Protein AF-0000000080792642 (afdb_homodimer)

Radius of gyration: 22.66 Å; Cα contacts (8 Å, |Δi|>4): 309; chains: 2; bounding box: 34×72×47 Å

Sequence (204 aa):
MFPEGMDMNALLEQAQQMQVQLQQARDDLQDASFSGTSGGGLVEATVTGGGVLTGLVIKPEAIDPDDAEGLADLVVAAVRDATSKAAQEAEKVMPDLGSLGLMFPEGMDMNALLEQAQQMQVQLQQARDDLQDASFSGTSGGGLVEATVTGGGVLTGLVIKPEAIDPDDAEGLADLVVAAVRDATSKAAQEAEKVMPDLGSLGL

pLDDT: mean 89.46, std 13.75, range [43.66, 98.94]

Organism: Propionibacterium freudenreichii subsp. shermanii (strain ATCC 9614 / DSM 4902 / CIP 103027 / NCIMB 8099 / CIRM-BIA1) (NCBI:txid754252)

Structure (mmCIF, N/CA/C/O backbone):
data_AF-0000000080792642-model_v1
#
loop_
_entity.id
_entity.type
_entity.pdbx_description
1 polymer 'Nucleoid-associated protein PFREUD_03830'
#
loop_
_atom_site.group_PDB
_atom_site.id
_atom_site.type_symbol
_atom_site.label_atom_id
_atom_site.label_alt_id
_atom_site.label_comp_id
_atom_site.label_asym_id
_atom_site.label_entity_id
_atom_site.label_seq_id
_atom_site.pdbx_PDB_ins_code
_atom_site.Cartn_x
_atom_site.Cartn_y
_atom_site.Cartn_z
_atom_site.occupancy
_atom_site.B_iso_or_equiv
_atom_site.auth_seq_id
_atom_site.auth_comp_id
_atom_site.auth_asym_id
_atom_site.auth_atom_id
_atom_site.pdbx_PDB_model_num
ATOM 1 N N . MET A 1 1 ? -12.414 36.281 15.828 1 52.59 1 MET A N 1
ATOM 2 C CA . MET A 1 1 ? -12.016 36.5 17.219 1 52.59 1 MET A CA 1
ATOM 3 C C . MET A 1 1 ? -12.953 35.75 18.172 1 52.59 1 MET A C 1
ATOM 5 O O . MET A 1 1 ? -14.125 35.531 17.859 1 52.59 1 MET A O 1
ATOM 9 N N . PHE A 1 2 ? -12.352 34.719 19.047 1 62.16 2 PHE A N 1
ATOM 10 C CA . PHE A 1 2 ? -13.234 33.844 19.797 1 62.16 2 PHE A CA 1
ATOM 11 C C . PHE A 1 2 ? -14.281 34.625 20.562 1 62.16 2 PHE A C 1
ATOM 13 O O . PHE A 1 2 ? -14.008 35.719 21.062 1 62.16 2 PHE A O 1
ATOM 20 N N . PRO A 1 3 ? -15.383 34.438 20.516 1 61.22 3 PRO A N 1
ATOM 21 C CA . PRO A 1 3 ? -16.344 35.25 21.266 1 61.22 3 PRO A CA 1
ATOM 22 C C . PRO A 1 3 ? -15.914 35.5 22.703 1 61.22 3 PRO A C 1
ATOM 24 O O . PRO A 1 3 ? -15.227 34.656 23.297 1 61.22 3 PRO A O 1
ATOM 27 N N . GLU A 1 4 ? -16.141 36.531 23.031 1 65.38 4 GLU A N 1
ATOM 28 C CA . GLU A 1 4 ? -15.875 37.125 24.344 1 65.38 4 GLU A CA 1
ATOM 29 C C . GLU A 1 4 ? -16.219 36.156 25.469 1 65.38 4 GLU A C 1
ATOM 31 O O . GLU A 1 4 ? -15.562 36.125 26.516 1 65.38 4 GLU A O 1
ATOM 36 N N . GLY A 1 5 ? -17.25 35.219 25.344 1 69.75 5 GLY A N 1
ATOM 37 C CA . GLY A 1 5 ? -17.75 34.344 26.391 1 69.75 5 GLY A CA 1
ATOM 38 C C . GLY A 1 5 ? -17.219 32.906 26.297 1 69.75 5 GLY A C 1
ATOM 39 O O . GLY A 1 5 ? -17.531 32.062 27.141 1 69.75 5 GLY A O 1
ATOM 40 N N . MET A 1 6 ? -16.5 32.625 25.281 1 68.62 6 MET A N 1
ATOM 41 C CA . MET A 1 6 ? -16.031 31.25 25.188 1 68.62 6 MET A CA 1
ATOM 42 C C . MET A 1 6 ? -14.789 31.047 26.062 1 68.62 6 MET A C 1
ATOM 44 O O . MET A 1 6 ? -13.859 31.859 26.016 1 68.62 6 MET A O 1
ATOM 48 N N . ASP A 1 7 ? -14.977 30.391 27.25 1 80.88 7 ASP A N 1
ATOM 49 C CA . ASP A 1 7 ? -13.914 29.906 28.125 1 80.88 7 ASP A CA 1
ATOM 50 C C . ASP A 1 7 ? -12.781 29.266 27.312 1 80.88 7 ASP A C 1
ATOM 52 O O . ASP A 1 7 ? -12.969 28.219 26.688 1 80.88 7 ASP A O 1
ATOM 56 N N . MET A 1 8 ? -11.812 30.016 27.109 1 86.19 8 MET A N 1
ATOM 57 C CA . MET A 1 8 ? -10.617 29.578 26.406 1 86.19 8 MET A CA 1
ATOM 58 C C . MET A 1 8 ? -10.219 28.172 26.797 1 86.19 8 MET A C 1
ATOM 60 O O . MET A 1 8 ? -9.805 27.375 25.969 1 86.19 8 MET A O 1
ATOM 64 N N . ASN A 1 9 ? -10.469 27.844 28.094 1 87.31 9 ASN A N 1
ATOM 65 C CA . ASN A 1 9 ? -10.125 26.531 28.609 1 87.31 9 ASN A CA 1
ATOM 66 C C . ASN A 1 9 ? -11 25.438 28 1 87.31 9 ASN A C 1
ATOM 68 O O . ASN A 1 9 ? -10.516 24.344 27.703 1 87.31 9 ASN A O 1
ATOM 72 N N . ALA A 1 10 ? -12.25 25.719 27.766 1 88.06 10 ALA A N 1
ATOM 73 C CA . ALA A 1 10 ? -13.18 24.75 27.172 1 88.06 10 ALA A CA 1
ATOM 74 C C . ALA A 1 10 ? -12.859 24.516 25.703 1 88.06 10 ALA A C 1
ATOM 76 O O . ALA A 1 10 ? -12.914 23.391 25.219 1 88.06 10 ALA A O 1
ATOM 77 N N . LEU A 1 11 ? -12.453 25.547 25.047 1 88.06 11 LEU A N 1
ATOM 78 C CA . LEU A 1 11 ? -12.102 25.469 23.641 1 88.06 11 LEU A CA 1
ATOM 79 C C . LEU A 1 11 ? -10.836 24.625 23.438 1 88.06 11 LEU A C 1
ATOM 81 O O . LEU A 1 11 ? -10.797 23.75 22.578 1 88.06 11 LEU A O 1
ATOM 85 N N . LEU A 1 12 ? -9.883 24.859 24.281 1 90.56 12 LEU A N 1
ATOM 86 C CA . LEU A 1 12 ? -8.633 24.109 24.219 1 90.56 12 LEU A CA 1
ATOM 87 C C . LEU A 1 12 ? -8.867 22.625 24.484 1 90.56 12 LEU A C 1
ATOM 89 O O . LEU A 1 12 ? -8.305 21.766 23.812 1 90.56 12 LEU A O 1
ATOM 93 N N . GLU A 1 13 ? -9.703 22.312 25.531 1 92.69 13 GLU A N 1
ATOM 94 C CA . GLU A 1 13 ? -10.047 20.938 25.859 1 92.69 13 GLU A CA 1
ATOM 95 C C . GLU A 1 13 ? -10.742 20.234 24.688 1 92.69 13 GLU A C 1
ATOM 97 O O . GLU A 1 13 ? -10.445 19.078 24.391 1 92.69 13 GLU A O 1
ATOM 102 N N . GLN A 1 14 ? -11.633 20.922 24.062 1 92.75 14 GLN A N 1
ATOM 103 C CA . GLN A 1 14 ? -12.344 20.391 22.906 1 92.75 14 GLN A CA 1
ATOM 104 C C . GLN A 1 14 ? -11.391 20.125 21.734 1 92.75 14 GLN A C 1
ATOM 106 O O . GLN A 1 14 ? -11.461 19.078 21.094 1 92.75 14 GLN A O 1
ATOM 111 N N . ALA A 1 15 ? -10.508 21.047 21.578 1 91.88 15 ALA A N 1
ATOM 112 C CA . ALA A 1 15 ? -9.5 20.875 20.531 1 91.88 15 ALA A CA 1
ATOM 113 C C . ALA A 1 15 ? -8.633 19.656 20.781 1 91.88 15 ALA A C 1
ATOM 115 O O . ALA A 1 15 ? -8.375 18.875 19.859 1 91.88 15 ALA A O 1
ATOM 116 N N . GLN A 1 16 ? -8.203 19.484 22.062 1 94 16 GLN A N 1
ATOM 117 C CA . GLN A 1 16 ? -7.406 18.328 22.453 1 94 16 GLN A CA 1
ATOM 118 C C . GLN A 1 16 ? -8.172 17.031 22.219 1 94 16 GLN A C 1
ATOM 120 O O . GLN A 1 16 ? -7.609 16.047 21.719 1 94 16 GLN A O 1
ATOM 125 N N . GLN A 1 17 ? -9.391 17.047 22.578 1 93.62 17 GLN A N 1
ATOM 126 C CA . GLN A 1 17 ? -10.227 15.859 22.406 1 93.62 17 GLN A CA 1
ATOM 127 C C . GLN A 1 17 ? -10.391 15.5 20.938 1 93.62 17 GLN A C 1
ATOM 129 O O . GLN A 1 17 ? -10.352 14.32 20.562 1 93.62 17 GLN A O 1
ATOM 134 N N . MET A 1 18 ? -10.578 16.484 20.156 1 90.31 18 MET A N 1
ATOM 135 C CA . MET A 1 18 ? -10.703 16.281 18.719 1 90.31 18 MET A CA 1
ATOM 136 C C . MET A 1 18 ? -9.43 15.664 18.141 1 90.31 18 MET A C 1
ATOM 138 O O . MET A 1 18 ? -9.484 14.695 17.375 1 90.31 18 MET A O 1
ATOM 142 N N . GLN A 1 19 ? -8.328 16.203 18.516 1 91.69 19 GLN A N 1
ATOM 143 C CA . GLN A 1 19 ? -7.039 15.68 18.078 1 91.69 19 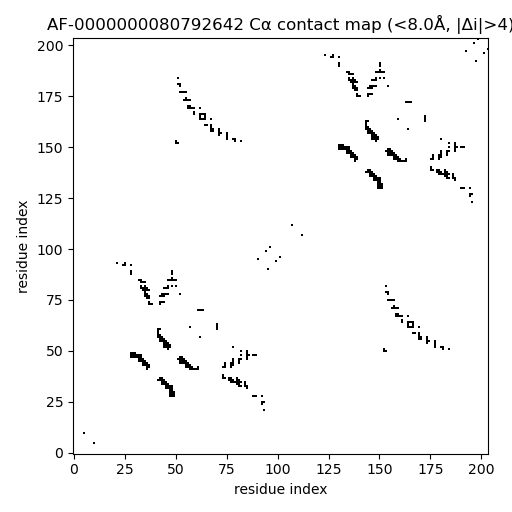GLN A CA 1
ATOM 144 C C . GLN A 1 19 ? -6.902 14.203 18.438 1 91.69 19 GLN A C 1
ATOM 146 O O . GLN A 1 19 ? -6.477 13.391 17.609 1 91.69 19 GLN A O 1
ATOM 151 N N . VAL A 1 20 ? -7.254 13.82 19.688 1 93.06 20 VAL A N 1
ATOM 152 C CA . VAL A 1 20 ? -7.16 12.445 20.172 1 93.06 20 VAL A CA 1
ATOM 153 C C . VAL A 1 20 ? -8.094 11.547 19.359 1 93.06 20 VAL A C 1
ATOM 155 O O . VAL A 1 20 ? -7.703 10.453 18.938 1 93.06 20 VAL A O 1
ATOM 158 N N . GLN A 1 21 ? -9.273 11.969 19.062 1 91.5 21 GLN A N 1
ATOM 159 C CA . GLN A 1 21 ? -10.258 11.18 18.312 1 91.5 21 GLN A CA 1
ATOM 160 C C . GLN A 1 21 ? -9.797 10.93 16.891 1 91.5 21 GLN A C 1
ATOM 162 O O . GLN A 1 21 ? -9.945 9.82 16.359 1 91.5 21 GLN A O 1
ATOM 167 N N . LEU A 1 22 ? -9.25 11.93 16.266 1 87.38 22 LEU A N 1
ATOM 168 C CA . LEU A 1 22 ? -8.734 11.789 14.906 1 87.38 22 LEU A CA 1
ATOM 169 C C . LEU A 1 22 ? -7.578 10.797 14.867 1 87.38 22 LEU A C 1
ATOM 171 O O . LEU A 1 22 ? -7.5 9.961 13.961 1 87.38 22 LEU A O 1
ATOM 175 N N . GLN A 1 23 ? -6.723 10.93 15.797 1 90.19 23 GLN A N 1
ATOM 176 C CA . GLN A 1 23 ? -5.605 9.992 15.875 1 90.19 23 GLN A CA 1
ATOM 177 C C . GLN A 1 23 ? -6.094 8.562 16.062 1 90.19 23 GLN A C 1
ATOM 179 O O . GLN A 1 23 ? -5.582 7.637 15.43 1 90.19 23 GLN A O 1
ATOM 184 N N . GLN A 1 24 ? -7.066 8.336 16.844 1 92.69 24 GLN A N 1
ATOM 185 C CA . GLN A 1 24 ? -7.621 7.008 17.078 1 92.69 24 GLN A CA 1
ATOM 186 C C . GLN A 1 24 ? -8.266 6.445 15.82 1 92.69 24 GLN A C 1
ATOM 188 O O . GLN A 1 24 ? -8.109 5.262 15.516 1 92.69 24 GLN A O 1
ATOM 193 N N . ALA A 1 25 ? -8.961 7.234 15.094 1 89.75 25 ALA A N 1
ATOM 194 C CA . ALA A 1 25 ? -9.578 6.824 13.836 1 89.75 25 ALA A CA 1
ATOM 195 C C . ALA A 1 25 ? -8.531 6.379 12.828 1 89.75 25 ALA A C 1
ATOM 197 O O . ALA A 1 25 ? -8.711 5.375 12.133 1 89.75 25 ALA A O 1
ATOM 198 N N . ARG A 1 26 ? -7.434 7.105 12.781 1 90.62 26 ARG A N 1
ATOM 199 C CA . ARG A 1 26 ? -6.32 6.75 11.906 1 90.62 26 ARG A CA 1
ATOM 200 C C . ARG A 1 26 ? -5.703 5.418 12.312 1 90.62 26 ARG A C 1
ATOM 202 O O . ARG A 1 26 ? -5.398 4.582 11.461 1 90.62 26 ARG A O 1
ATOM 209 N N . ASP A 1 27 ? -5.516 5.266 13.555 1 92.44 27 ASP A N 1
ATOM 210 C CA . ASP A 1 27 ? -4.949 4.02 14.062 1 92.44 27 ASP A CA 1
ATOM 211 C C . ASP A 1 27 ? -5.863 2.838 13.758 1 92.44 27 ASP A C 1
ATOM 213 O O . ASP A 1 27 ? -5.395 1.775 13.336 1 92.44 27 ASP A O 1
ATOM 217 N N . ASP A 1 28 ? -7.109 3.041 13.945 1 94 28 ASP A N 1
ATOM 218 C CA . ASP A 1 28 ? -8.086 1.993 13.656 1 94 28 ASP A CA 1
ATOM 219 C C . ASP A 1 28 ? -8.062 1.62 12.172 1 94 28 ASP A C 1
ATOM 221 O O . ASP A 1 28 ? -8.156 0.442 11.828 1 94 28 ASP A O 1
ATOM 225 N N . LEU A 1 29 ? -7.977 2.623 11.375 1 92.56 29 LEU A N 1
ATOM 226 C CA . LEU A 1 29 ? -7.906 2.393 9.938 1 92.56 29 LEU A CA 1
ATOM 227 C C . LEU A 1 29 ? -6.672 1.573 9.578 1 92.56 29 LEU A C 1
ATOM 229 O O . LEU A 1 29 ? -6.754 0.631 8.789 1 92.56 29 LEU A O 1
ATOM 233 N N . GLN A 1 30 ? -5.605 1.92 10.188 1 91.75 30 GLN A N 1
ATOM 234 C CA . GLN A 1 30 ? -4.352 1.227 9.906 1 91.75 30 GLN A CA 1
ATOM 235 C C . GLN A 1 30 ? -4.434 -0.242 10.312 1 91.75 30 GLN A C 1
ATOM 237 O O . GLN A 1 30 ? -3.83 -1.104 9.672 1 91.75 30 GLN A O 1
ATOM 242 N N . ASP A 1 31 ? -5.23 -0.535 11.25 1 94.25 31 ASP A N 1
ATOM 2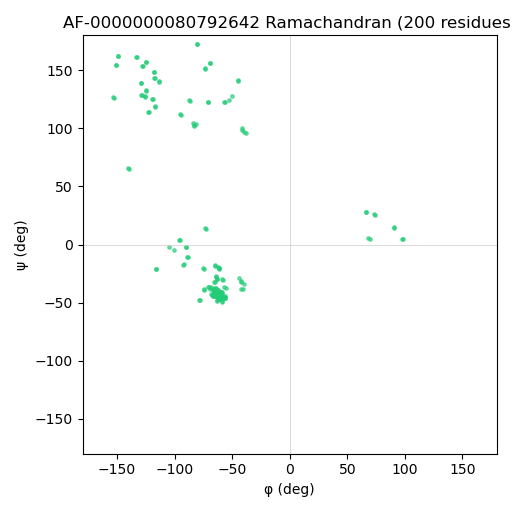43 C CA . ASP A 1 31 ? -5.32 -1.889 11.789 1 94.25 31 ASP A CA 1
ATOM 244 C C . ASP A 1 31 ? -6.406 -2.693 11.07 1 94.25 31 ASP A C 1
ATOM 246 O O . ASP A 1 31 ? -6.457 -3.918 11.195 1 94.25 31 ASP A O 1
ATOM 250 N N . ALA A 1 32 ? -7.25 -1.973 10.398 1 95.94 32 ALA A N 1
ATOM 251 C CA . ALA A 1 32 ? -8.328 -2.652 9.688 1 95.94 32 ALA A CA 1
ATOM 252 C C . ALA A 1 32 ? -7.781 -3.455 8.508 1 95.94 32 ALA A C 1
ATOM 254 O O . ALA A 1 32 ? -6.672 -3.195 8.031 1 95.94 32 ALA A O 1
ATOM 255 N N . SER A 1 33 ? -8.586 -4.465 8.133 1 98.38 33 SER A N 1
ATOM 256 C CA . SER A 1 33 ? -8.219 -5.297 6.988 1 98.38 33 SER A CA 1
ATOM 257 C C . SER A 1 33 ? -9.258 -5.188 5.875 1 98.38 33 SER A C 1
ATOM 259 O O . SER A 1 33 ? -10.461 -5.129 6.137 1 98.38 33 SER A O 1
ATOM 261 N N . PHE A 1 34 ? -8.781 -5.215 4.656 1 98.38 34 PHE A N 1
ATOM 262 C CA . PHE A 1 34 ? -9.609 -5.137 3.457 1 98.38 34 PHE A CA 1
ATOM 263 C C . PHE A 1 34 ? -9.258 -6.258 2.486 1 98.38 34 PHE A C 1
ATOM 265 O O . PHE A 1 34 ? -8.086 -6.539 2.25 1 98.38 34 PHE A O 1
ATOM 272 N N . SER A 1 35 ? -10.32 -6.793 1.916 1 98.75 35 SER A N 1
ATOM 273 C CA . SER A 1 35 ? -10.109 -7.906 0.996 1 98.75 35 SER A CA 1
ATOM 274 C C . SER A 1 35 ? -10.484 -7.523 -0.43 1 98.75 35 SER A C 1
ATOM 276 O O . SER A 1 35 ? -11.414 -6.738 -0.643 1 98.75 35 SER A O 1
ATOM 278 N N . GLY A 1 36 ? -9.703 -7.961 -1.334 1 98.75 36 GLY A N 1
ATOM 279 C CA . GLY A 1 36 ? -9.961 -7.852 -2.762 1 98.75 36 GLY A CA 1
ATOM 280 C C . GLY A 1 36 ? -9.852 -9.18 -3.488 1 98.75 36 GLY A C 1
ATOM 281 O O . GLY A 1 36 ? -9.195 -10.109 -3.006 1 98.75 36 GLY A O 1
ATOM 282 N N . THR A 1 37 ? -10.562 -9.289 -4.602 1 98.88 37 THR A N 1
ATOM 283 C CA . THR A 1 37 ? -10.57 -10.547 -5.34 1 98.88 37 THR A CA 1
ATOM 284 C C . THR A 1 37 ? -10.359 -10.297 -6.832 1 98.88 37 THR A C 1
ATOM 286 O O . THR A 1 37 ? -10.461 -9.156 -7.297 1 98.88 37 THR A O 1
ATOM 289 N N . SER A 1 38 ? -9.984 -11.312 -7.496 1 98.81 38 SER A N 1
ATOM 290 C CA . SER A 1 38 ? -9.898 -11.344 -8.953 1 98.81 38 SER A CA 1
ATOM 291 C C . SER A 1 38 ? -10.164 -12.742 -9.492 1 98.81 38 SER A C 1
ATOM 293 O O . SER A 1 38 ? -10.25 -13.703 -8.727 1 98.81 38 SER A O 1
ATOM 295 N N . GLY A 1 39 ? -10.477 -12.828 -10.836 1 98.12 39 GLY A N 1
ATOM 296 C CA . GLY A 1 39 ? -10.68 -14.117 -11.469 1 98.12 39 GLY A CA 1
ATOM 297 C C . GLY A 1 39 ? -11.906 -14.852 -10.953 1 98.12 39 GLY A C 1
ATOM 298 O O . GLY A 1 39 ? -11.875 -16.078 -10.781 1 98.12 39 GLY A O 1
A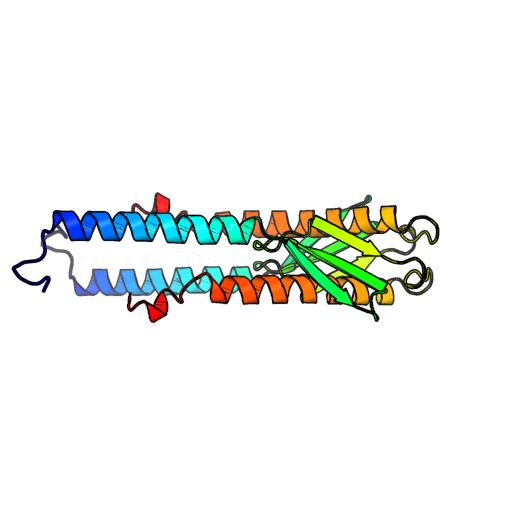TOM 299 N N . GLY A 1 40 ? -12.875 -14.188 -10.508 1 97.62 40 GLY A N 1
ATOM 300 C CA . GLY A 1 40 ? -14.078 -14.812 -9.984 1 97.62 40 GLY A CA 1
ATOM 301 C C . GLY A 1 40 ? -13.875 -15.445 -8.625 1 97.62 40 GLY A C 1
ATOM 302 O O . GLY A 1 40 ? -14.5 -16.469 -8.305 1 97.62 40 GLY A O 1
ATOM 303 N N . GLY A 1 41 ? -12.898 -14.953 -7.844 1 98.25 41 GLY A N 1
ATOM 304 C CA . GLY A 1 41 ? -12.617 -15.453 -6.508 1 98.25 41 GLY A CA 1
ATOM 305 C C . GLY A 1 41 ? -11.469 -16.438 -6.469 1 98.25 41 GLY A C 1
ATOM 306 O O . GLY A 1 41 ? -11.156 -17 -5.414 1 98.25 41 GLY A O 1
ATOM 307 N N . LEU A 1 42 ? -10.867 -16.609 -7.582 1 98.44 42 LEU A N 1
ATOM 308 C CA . LEU A 1 42 ? -9.734 -17.531 -7.652 1 98.44 42 LEU A CA 1
ATOM 309 C C . LEU A 1 42 ? -8.562 -17.016 -6.82 1 98.44 42 LEU A C 1
ATOM 311 O O . LEU A 1 42 ? -7.762 -17.797 -6.32 1 98.44 42 LEU A O 1
ATOM 315 N N . VAL A 1 43 ? -8.453 -15.758 -6.754 1 98.88 43 VAL A N 1
ATOM 316 C CA . VAL A 1 43 ? -7.43 -15.125 -5.934 1 98.88 43 VAL A CA 1
ATOM 317 C C . VAL A 1 43 ? -8.07 -14.133 -4.961 1 98.88 43 VAL A C 1
ATOM 319 O O . VAL A 1 43 ? -8.922 -13.336 -5.359 1 98.88 43 VAL A O 1
ATOM 322 N N . GLU A 1 44 ? -7.703 -14.188 -3.701 1 98.94 44 GLU A N 1
ATOM 323 C CA . GLU A 1 44 ? -8.156 -13.258 -2.674 1 98.94 44 GLU A CA 1
ATOM 324 C C . GLU A 1 44 ? -6.977 -12.664 -1.906 1 98.94 44 GLU A C 1
ATOM 326 O O . GLU A 1 44 ? -6.129 -13.406 -1.398 1 98.94 44 GLU A O 1
ATOM 331 N N . ALA A 1 45 ? -6.977 -11.359 -1.835 1 98.94 45 ALA A N 1
ATOM 332 C CA . ALA A 1 45 ? -5.91 -10.656 -1.131 1 98.94 45 ALA A CA 1
ATOM 333 C C . ALA A 1 45 ? -6.461 -9.875 0.058 1 98.94 45 ALA A C 1
ATOM 335 O O . ALA A 1 45 ? -7.594 -9.383 0.017 1 98.94 45 ALA A O 1
ATOM 336 N N . THR A 1 46 ? -5.617 -9.773 1.068 1 98.88 46 THR A N 1
ATOM 337 C CA . THR A 1 46 ? -5.953 -8.977 2.244 1 98.88 46 THR A CA 1
ATOM 338 C C . THR A 1 46 ? -4.863 -7.945 2.529 1 98.88 46 THR A C 1
ATOM 340 O O . THR A 1 46 ? -3.682 -8.289 2.602 1 98.88 46 THR A O 1
ATOM 343 N N . VAL A 1 47 ? -5.301 -6.688 2.656 1 98.25 47 VAL A N 1
ATOM 344 C CA . VAL A 1 47 ? -4.367 -5.609 2.982 1 98.25 47 VAL A CA 1
ATOM 345 C C . VAL A 1 47 ? -4.852 -4.867 4.227 1 98.25 47 VAL A C 1
ATOM 347 O O . VAL A 1 47 ? -6.035 -4.91 4.562 1 98.25 47 VAL A O 1
ATOM 350 N N . THR A 1 48 ? -3.879 -4.211 4.879 1 96.69 48 THR A N 1
ATOM 351 C CA . THR A 1 48 ? -4.25 -3.309 5.965 1 96.69 48 THR A CA 1
ATOM 352 C C . THR A 1 48 ? -4.711 -1.963 5.414 1 96.69 48 THR A C 1
ATOM 354 O O . THR A 1 48 ? -4.547 -1.683 4.223 1 96.69 48 THR A O 1
ATOM 357 N N . GLY A 1 49 ? -5.211 -1.141 6.32 1 93.62 49 GLY A N 1
ATOM 358 C CA . GLY A 1 49 ? -5.547 0.227 5.957 1 93.62 49 GLY A CA 1
ATOM 359 C C . GLY A 1 49 ? -4.348 1.03 5.488 1 93.62 49 GLY A C 1
ATOM 360 O O . GLY A 1 49 ? -4.5 2.014 4.758 1 93.62 49 GLY A O 1
ATOM 361 N N . GLY A 1 50 ? -3.178 0.594 5.844 1 88.62 50 GLY A N 1
ATOM 362 C CA . GLY A 1 50 ? -1.938 1.238 5.441 1 88.62 50 GLY A CA 1
ATOM 363 C C . GLY A 1 50 ? -1.385 0.7 4.137 1 88.62 50 GLY A C 1
ATOM 364 O O . GLY A 1 50 ? -0.321 1.128 3.684 1 88.62 50 GLY A O 1
ATOM 365 N N . GLY A 1 51 ? -2.094 -0.282 3.637 1 91.88 51 GLY A N 1
ATOM 366 C CA . GLY A 1 51 ? -1.698 -0.788 2.332 1 91.88 51 GLY A CA 1
ATOM 367 C C . GLY A 1 51 ? -0.699 -1.927 2.412 1 91.88 51 GLY A C 1
ATOM 368 O O . GLY A 1 51 ? -0.057 -2.268 1.416 1 91.88 51 GLY A O 1
ATOM 369 N N . VAL A 1 52 ? -0.473 -2.547 3.518 1 94.81 52 VAL A N 1
ATOM 370 C CA . VAL A 1 52 ? 0.435 -3.678 3.68 1 94.81 52 VAL A CA 1
ATOM 371 C C . VAL A 1 52 ? -0.299 -4.98 3.365 1 94.81 52 VAL A C 1
ATOM 373 O O . VAL A 1 52 ? -1.354 -5.258 3.941 1 94.81 52 VAL A O 1
ATOM 376 N N . LEU A 1 53 ? 0.246 -5.711 2.436 1 98.56 53 LEU A N 1
ATOM 377 C CA . LEU A 1 53 ? -0.321 -7.016 2.109 1 98.56 53 LEU A CA 1
ATOM 378 C C . LEU A 1 53 ? -0.07 -8.016 3.234 1 98.56 53 LEU A C 1
ATOM 380 O O . LEU A 1 53 ? 1.081 -8.312 3.561 1 98.56 53 LEU A O 1
ATOM 384 N N . THR A 1 54 ? -1.139 -8.633 3.828 1 98.06 54 THR A N 1
ATOM 385 C CA . THR A 1 54 ? -0.989 -9.508 4.988 1 98.06 54 THR A CA 1
ATOM 386 C C . THR A 1 54 ? -1.399 -10.938 4.645 1 98.06 54 THR A C 1
ATOM 388 O O . THR A 1 54 ? -1.018 -11.883 5.336 1 98.06 54 THR A O 1
ATOM 391 N N . GLY A 1 55 ? -2.213 -10.992 3.543 1 98.62 55 GLY A N 1
ATOM 392 C CA . GLY A 1 55 ? -2.682 -12.32 3.174 1 98.62 55 GLY A CA 1
ATOM 393 C C . GLY A 1 55 ? -2.949 -12.461 1.688 1 98.62 55 GLY A C 1
ATOM 394 O O . GLY A 1 55 ? -3.277 -11.484 1.013 1 98.62 55 GLY A O 1
ATOM 395 N N . LEU A 1 56 ? -2.857 -13.672 1.249 1 98.94 56 LEU A N 1
ATOM 396 C CA . LEU A 1 56 ? -3.146 -14.047 -0.131 1 98.94 56 LEU A CA 1
ATOM 397 C C . LEU A 1 56 ? -3.598 -15.508 -0.216 1 98.94 56 LEU A C 1
ATOM 399 O O . LEU A 1 56 ? -2.936 -16.391 0.319 1 98.94 56 LEU A O 1
ATOM 403 N N . VAL A 1 57 ? -4.688 -15.68 -0.822 1 98.81 57 VAL A N 1
ATOM 404 C CA . VAL A 1 57 ? -5.199 -17.016 -1.071 1 98.81 57 VAL A CA 1
ATOM 405 C C . VAL A 1 57 ? -5.336 -17.25 -2.574 1 98.81 57 VAL A C 1
ATOM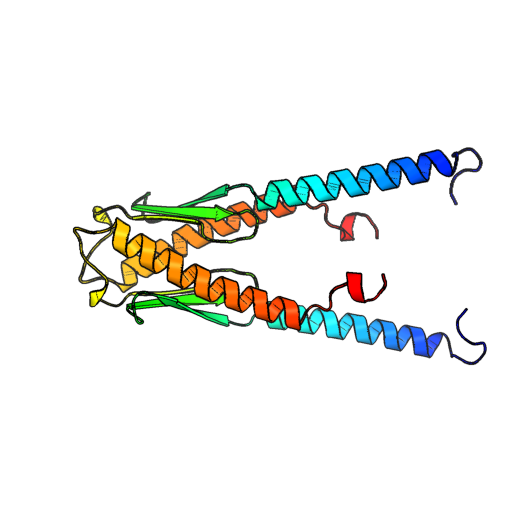 407 O O . VAL A 1 57 ? -5.969 -16.453 -3.275 1 98.81 57 VAL A O 1
ATOM 410 N N . ILE A 1 58 ? -4.734 -18.266 -3.025 1 98.69 58 ILE A N 1
ATOM 411 C CA . ILE A 1 58 ? -4.805 -18.688 -4.422 1 98.69 58 ILE A CA 1
ATOM 412 C C . ILE A 1 58 ? -5.461 -20.062 -4.52 1 98.69 58 ILE A C 1
ATOM 414 O O . ILE A 1 58 ? -4.945 -21.031 -3.975 1 98.69 58 ILE A O 1
ATOM 418 N N . LYS A 1 59 ? -6.523 -20.125 -5.176 1 97.5 59 LYS A N 1
ATOM 419 C CA . LYS A 1 59 ? -7.145 -21.438 -5.387 1 97.5 59 LYS A CA 1
ATOM 420 C C . LYS A 1 59 ? -6.363 -22.25 -6.41 1 97.5 59 LYS A C 1
ATOM 422 O O . LYS A 1 59 ? -5.781 -21.703 -7.344 1 97.5 59 LYS A O 1
ATOM 427 N N . PRO A 1 60 ? -6.441 -23.5 -6.266 1 95.62 60 PRO A N 1
ATOM 428 C CA . PRO A 1 60 ? -5.703 -24.359 -7.188 1 95.62 60 PRO A CA 1
AT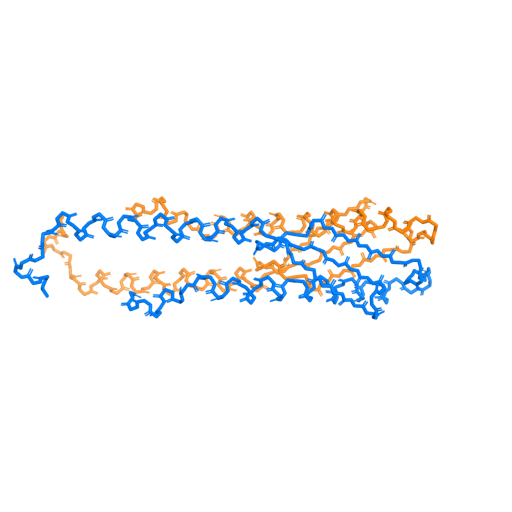OM 429 C C . PRO A 1 60 ? -6.102 -24.141 -8.648 1 95.62 60 PRO A C 1
ATOM 431 O O . PRO A 1 60 ? -5.258 -24.25 -9.539 1 95.62 60 PRO A O 1
ATOM 434 N N . GLU A 1 61 ? -7.277 -23.781 -8.828 1 95.56 61 GLU A N 1
ATOM 435 C CA . GLU A 1 61 ? -7.812 -23.578 -10.172 1 95.56 61 GLU A CA 1
ATOM 436 C C . GLU A 1 61 ? -7.117 -22.422 -10.867 1 95.56 61 GLU A C 1
ATOM 438 O O . GLU A 1 61 ? -7.133 -22.328 -12.102 1 95.56 61 GLU A O 1
ATOM 443 N N . ALA A 1 62 ? -6.484 -21.609 -10.133 1 97 62 ALA A N 1
ATOM 444 C CA . ALA A 1 62 ? -5.828 -20.438 -10.695 1 97 62 ALA A CA 1
ATOM 445 C C . ALA A 1 62 ? -4.402 -20.766 -11.141 1 97 62 ALA A C 1
ATOM 447 O O . ALA A 1 62 ? -3.762 -19.953 -11.82 1 97 62 ALA A O 1
ATOM 448 N N . ILE A 1 63 ? -3.99 -21.922 -10.734 1 96.44 63 ILE A N 1
ATOM 449 C CA . ILE A 1 63 ? -2.592 -22.25 -10.977 1 96.44 63 ILE A CA 1
ATOM 450 C C . ILE A 1 63 ? -2.467 -23.047 -12.273 1 96.44 63 ILE A C 1
ATOM 452 O O . ILE A 1 63 ? -2.98 -24.172 -12.367 1 96.44 63 ILE A O 1
ATOM 456 N N . ASP A 1 64 ? -1.873 -22.422 -13.188 1 93.5 64 ASP A N 1
ATOM 457 C CA . ASP A 1 64 ? -1.459 -23.047 -14.438 1 93.5 64 ASP A CA 1
ATOM 458 C C . ASP A 1 64 ? 0.044 -22.891 -14.664 1 93.5 64 ASP A C 1
ATOM 460 O O . ASP A 1 64 ? 0.528 -21.781 -14.898 1 93.5 64 ASP A O 1
ATOM 464 N N . PRO A 1 65 ? 0.796 -23.938 -14.656 1 91.56 65 PRO A N 1
ATOM 465 C CA . PRO A 1 65 ? 2.254 -23.844 -14.773 1 91.56 65 PRO A CA 1
ATOM 466 C C . PRO A 1 65 ? 2.701 -23.219 -16.094 1 91.56 65 PRO A C 1
ATOM 468 O O . PRO A 1 65 ? 3.811 -22.688 -16.172 1 91.56 65 PRO A O 1
ATOM 471 N N . ASP A 1 66 ? 1.824 -23.25 -17.016 1 92.69 66 ASP A N 1
ATOM 472 C CA . ASP A 1 66 ? 2.197 -22.719 -18.328 1 92.69 66 ASP A CA 1
ATOM 473 C C . ASP A 1 66 ? 1.769 -21.266 -18.469 1 92.69 66 ASP A C 1
ATOM 475 O O . ASP A 1 66 ? 1.947 -20.672 -19.531 1 92.69 66 ASP A O 1
ATOM 479 N N . ASP A 1 67 ? 1.213 -20.672 -17.422 1 96.06 67 ASP A N 1
ATOM 480 C CA . ASP A 1 67 ? 0.721 -19.297 -17.516 1 96.06 67 ASP A CA 1
ATOM 481 C C . ASP A 1 67 ? 1.042 -18.516 -16.25 1 96.06 67 ASP A C 1
ATOM 483 O O . ASP A 1 67 ? 0.14 -17.984 -15.594 1 96.06 67 ASP A O 1
ATOM 487 N N . ALA A 1 68 ? 2.277 -18.328 -16.047 1 97 68 ALA A N 1
ATOM 488 C CA . ALA A 1 68 ? 2.725 -17.562 -14.875 1 97 68 ALA A CA 1
ATOM 489 C C . ALA A 1 68 ? 2.266 -16.109 -14.961 1 97 68 ALA A C 1
ATOM 491 O O . ALA A 1 68 ? 1.908 -15.508 -13.945 1 97 68 ALA A O 1
ATOM 492 N N . GLU A 1 69 ? 2.291 -15.609 -16.156 1 97.88 69 GLU A N 1
ATOM 493 C CA . GLU A 1 69 ? 1.884 -14.227 -16.375 1 97.88 69 GLU A CA 1
ATOM 494 C C . GLU A 1 69 ? 0.412 -14.023 -16.016 1 97.88 69 GLU A C 1
ATOM 496 O O . GLU A 1 69 ? 0.047 -13.023 -15.398 1 97.88 69 GLU A O 1
ATOM 501 N N . GLY A 1 70 ? -0.427 -14.961 -16.406 1 98 70 GLY A N 1
ATOM 502 C CA . GLY A 1 70 ? -1.839 -14.883 -16.062 1 98 70 GLY A CA 1
ATOM 503 C C . GLY A 1 70 ? -2.092 -14.867 -14.562 1 98 70 GLY A C 1
ATOM 504 O O . GLY A 1 70 ? -2.898 -14.07 -14.078 1 98 70 GLY A O 1
ATOM 505 N N . LEU A 1 71 ? -1.408 -15.688 -13.875 1 98.44 71 LEU A N 1
ATOM 506 C CA . LEU A 1 71 ? -1.517 -15.734 -12.422 1 98.44 71 LEU A CA 1
ATOM 507 C C . LEU A 1 71 ? -1.063 -14.414 -11.805 1 98.44 71 LEU A C 1
ATOM 509 O O . LEU A 1 71 ? -1.722 -13.883 -10.906 1 98.44 71 LEU A O 1
ATOM 513 N N . ALA A 1 72 ? 0.014 -13.953 -12.297 1 98.81 72 ALA A N 1
ATOM 514 C CA . ALA A 1 72 ? 0.517 -12.664 -11.828 1 98.81 72 ALA A CA 1
ATOM 515 C C . ALA A 1 72 ? -0.525 -11.57 -12.016 1 98.81 72 ALA A C 1
ATOM 517 O O . ALA A 1 72 ? -0.741 -10.75 -11.117 1 98.81 72 ALA A O 1
ATOM 518 N N . ASP A 1 73 ? -1.109 -11.562 -13.172 1 98.75 73 ASP A N 1
ATOM 519 C CA . ASP A 1 73 ? -2.129 -10.562 -13.461 1 98.75 73 ASP A CA 1
ATOM 520 C C . ASP A 1 73 ? -3.289 -10.656 -12.477 1 98.75 73 ASP A C 1
ATOM 522 O O . ASP A 1 73 ? -3.791 -9.633 -12 1 98.75 73 ASP A O 1
ATOM 526 N N . LEU A 1 74 ? -3.709 -11.859 -12.195 1 98.88 74 LEU A N 1
ATOM 527 C CA . LEU A 1 74 ? -4.801 -12.078 -11.258 1 98.88 74 LEU A CA 1
ATOM 528 C C . LEU A 1 74 ? -4.43 -11.562 -9.867 1 98.88 74 LEU A C 1
ATOM 530 O O . LEU A 1 74 ? -5.246 -10.93 -9.195 1 98.88 74 LEU A O 1
ATOM 534 N N . VAL A 1 75 ? -3.24 -11.859 -9.414 1 98.94 75 VAL A N 1
ATOM 535 C CA . VAL A 1 75 ? -2.783 -11.438 -8.094 1 98.94 75 VAL A CA 1
ATOM 536 C C . VAL A 1 75 ? -2.732 -9.914 -8.023 1 98.94 75 VAL A C 1
ATOM 538 O O . VAL A 1 75 ? -3.232 -9.312 -7.07 1 98.94 75 VAL A O 1
ATOM 541 N N . VAL A 1 76 ? -2.125 -9.305 -9.031 1 98.94 76 VAL A N 1
ATOM 542 C CA . VAL A 1 76 ? -2.049 -7.848 -9.062 1 98.94 76 VAL A CA 1
ATOM 543 C C . VAL A 1 76 ? -3.453 -7.254 -8.977 1 98.94 76 VAL A C 1
ATOM 545 O O . VAL A 1 76 ? -3.693 -6.316 -8.211 1 98.94 76 VAL A O 1
ATOM 548 N N . ALA A 1 77 ? -4.367 -7.805 -9.742 1 98.88 77 ALA A N 1
ATOM 549 C CA . ALA A 1 77 ? -5.742 -7.312 -9.766 1 98.88 77 ALA A CA 1
ATOM 550 C C . ALA A 1 77 ? -6.395 -7.445 -8.391 1 98.88 77 ALA A C 1
ATOM 552 O O . ALA A 1 77 ? -7.059 -6.52 -7.922 1 98.88 77 ALA A O 1
ATOM 553 N N . ALA A 1 78 ? -6.207 -8.539 -7.73 1 98.94 78 ALA A N 1
ATOM 554 C CA . ALA A 1 78 ? -6.801 -8.781 -6.418 1 98.94 78 ALA A CA 1
ATOM 555 C C . ALA A 1 78 ? -6.223 -7.84 -5.367 1 98.94 78 ALA A C 1
ATOM 557 O O . ALA A 1 78 ? -6.961 -7.277 -4.559 1 98.94 78 ALA A O 1
ATOM 558 N N . VAL A 1 79 ? -4.918 -7.684 -5.395 1 98.88 79 VAL A N 1
ATOM 559 C CA . VAL A 1 79 ? -4.258 -6.809 -4.434 1 98.88 79 VAL A CA 1
ATOM 560 C C . VAL A 1 79 ? -4.699 -5.363 -4.66 1 98.88 79 VAL A C 1
ATOM 562 O O . VAL A 1 79 ? -4.98 -4.637 -3.705 1 98.88 79 VAL A O 1
ATOM 565 N N . ARG A 1 80 ? -4.805 -4.969 -5.914 1 98.38 80 ARG A N 1
ATOM 566 C CA . ARG A 1 80 ? -5.238 -3.611 -6.234 1 98.38 80 ARG A CA 1
ATOM 567 C C . ARG A 1 80 ? -6.688 -3.387 -5.82 1 98.38 80 ARG A C 1
ATOM 569 O O . ARG A 1 80 ? -7.051 -2.295 -5.371 1 98.38 80 ARG A O 1
ATOM 576 N N . ASP A 1 81 ? -7.461 -4.363 -6.004 1 98.62 81 ASP A N 1
ATOM 577 C CA . ASP A 1 81 ? -8.844 -4.293 -5.539 1 98.62 81 ASP A CA 1
ATOM 578 C C . ASP A 1 81 ? -8.906 -4.051 -4.031 1 98.62 81 ASP A C 1
ATOM 580 O O . ASP A 1 81 ? -9.602 -3.148 -3.568 1 98.62 81 ASP A O 1
ATOM 584 N N . ALA A 1 82 ? -8.164 -4.816 -3.273 1 98.56 82 ALA A N 1
ATOM 585 C CA . ALA A 1 82 ? -8.094 -4.672 -1.821 1 98.56 82 ALA A CA 1
ATOM 586 C C . ALA A 1 82 ? -7.57 -3.293 -1.433 1 98.56 82 ALA A C 1
ATOM 588 O O . ALA A 1 82 ? -8.133 -2.631 -0.56 1 98.56 82 ALA A O 1
ATOM 589 N N . THR A 1 83 ? -6.527 -2.9 -2.084 1 97.75 83 THR A N 1
ATOM 590 C CA . THR A 1 83 ? -5.887 -1.624 -1.789 1 97.75 83 THR A CA 1
ATOM 591 C C . THR A 1 83 ? -6.828 -0.462 -2.094 1 97.75 83 THR A C 1
ATOM 593 O O . THR A 1 83 ? -6.863 0.524 -1.354 1 97.75 83 THR A O 1
ATOM 596 N N . SER A 1 84 ? -7.535 -0.532 -3.148 1 96.94 84 SER A N 1
ATOM 597 C CA . SER A 1 84 ? -8.5 0.498 -3.518 1 96.94 84 SER A CA 1
ATOM 598 C C . SER A 1 84 ? -9.594 0.639 -2.461 1 96.94 84 SER A C 1
ATOM 600 O O . SER A 1 84 ? -10.008 1.752 -2.139 1 96.94 84 SER A O 1
ATOM 602 N N . LYS A 1 85 ? -10.039 -0.453 -1.962 1 96.88 85 LYS A N 1
ATOM 603 C CA . LYS A 1 85 ? -11.047 -0.446 -0.91 1 96.88 85 LYS A CA 1
ATOM 604 C C . LYS A 1 85 ? -10.508 0.192 0.367 1 96.88 85 LYS A C 1
ATOM 606 O O . LYS A 1 85 ? -11.219 0.958 1.029 1 96.88 85 LYS A O 1
ATOM 611 N N . ALA A 1 86 ? -9.266 -0.152 0.672 1 95.56 86 ALA A N 1
ATOM 612 C CA . ALA A 1 86 ? -8.609 0.469 1.819 1 95.56 86 ALA A CA 1
ATOM 613 C C . ALA A 1 86 ? -8.516 1.982 1.646 1 95.56 86 ALA A C 1
ATOM 615 O O . ALA A 1 86 ? -8.797 2.74 2.576 1 95.56 86 ALA A O 1
ATOM 616 N N . ALA A 1 87 ? -8.141 2.416 0.48 1 93 87 ALA A N 1
ATOM 617 C CA . ALA A 1 87 ? -8.008 3.838 0.17 1 93 87 ALA A CA 1
ATOM 618 C C . ALA A 1 87 ? -9.352 4.551 0.286 1 93 87 ALA A C 1
ATOM 620 O O . ALA A 1 87 ? -9.422 5.68 0.781 1 93 87 ALA A O 1
ATOM 621 N N . GLN A 1 88 ? -10.359 3.926 -0.13 1 93.62 88 GLN A N 1
ATOM 622 C CA . GLN A 1 88 ? -11.703 4.488 -0.061 1 93.62 88 GLN A CA 1
ATOM 623 C C . GLN A 1 88 ? -12.148 4.676 1.387 1 93.62 88 GLN A C 1
ATOM 625 O O . GLN A 1 88 ? -12.727 5.707 1.735 1 93.62 88 GLN A O 1
ATOM 630 N N . GLU A 1 89 ? -11.836 3.662 2.168 1 92.94 89 GLU A N 1
ATOM 631 C CA . GLU A 1 89 ? -12.18 3.777 3.582 1 92.94 89 GLU A CA 1
ATOM 632 C C . GLU A 1 89 ? -11.367 4.879 4.258 1 92.94 89 GLU A C 1
ATOM 634 O O . GLU A 1 89 ? -11.891 5.609 5.102 1 92.94 89 GLU A O 1
ATOM 639 N N . ALA A 1 90 ? -10.133 4.957 3.887 1 89.81 90 ALA A N 1
ATOM 640 C CA . ALA A 1 90 ? -9.266 6.004 4.418 1 89.81 90 ALA A CA 1
ATOM 641 C C . ALA A 1 90 ? -9.82 7.391 4.109 1 89.81 90 ALA A C 1
ATOM 643 O O . ALA A 1 90 ? -9.781 8.281 4.957 1 89.81 90 ALA A O 1
ATOM 644 N N . GLU A 1 91 ? -10.305 7.609 2.971 1 88 91 GLU A N 1
ATOM 645 C CA . GLU A 1 91 ? -10.883 8.883 2.545 1 88 91 GLU A CA 1
ATOM 646 C C . GLU A 1 91 ? -12.109 9.234 3.381 1 88 91 GLU A C 1
ATOM 648 O O . GLU A 1 91 ? -12.398 10.414 3.6 1 88 91 GLU A O 1
ATOM 653 N N . LYS A 1 92 ? -12.844 8.258 3.879 1 84.69 92 LYS A N 1
ATOM 654 C CA . LYS A 1 92 ? -14.039 8.469 4.684 1 84.69 92 LYS A CA 1
ATOM 655 C C . LYS A 1 92 ? -13.68 8.922 6.098 1 84.69 92 LYS A C 1
ATOM 657 O O . LYS A 1 92 ? -14.383 9.742 6.688 1 84.69 92 LYS A O 1
ATOM 662 N N . VAL A 1 93 ? -12.57 8.258 6.566 1 81.25 93 VAL A N 1
ATOM 663 C CA . VAL A 1 93 ? -12.172 8.5 7.949 1 81.25 93 VAL A CA 1
ATOM 664 C C . VAL A 1 93 ? -11.445 9.844 8.055 1 81.25 93 VAL A C 1
ATOM 666 O O . VAL A 1 93 ? -11.594 10.555 9.047 1 81.25 93 VAL A O 1
ATOM 669 N N . MET A 1 94 ? -10.438 10.109 7.117 1 72.5 94 MET A N 1
ATOM 670 C CA . MET A 1 94 ? -9.656 11.336 7.207 1 72.5 94 MET A CA 1
ATOM 671 C C . MET A 1 94 ? -10.391 12.5 6.551 1 72.5 94 MET A C 1
ATOM 673 O O . MET A 1 94 ? -10.766 12.422 5.379 1 72.5 94 MET A O 1
ATOM 677 N N . PRO A 1 95 ? -10.961 13.312 7.34 1 61.84 95 PRO A N 1
ATOM 678 C CA . PRO A 1 95 ? -11.539 14.516 6.738 1 61.84 95 PRO A CA 1
ATOM 679 C C . PRO A 1 95 ? -10.508 15.336 5.957 1 61.84 95 PRO A C 1
ATOM 681 O O . PRO A 1 95 ? -9.32 15.305 6.273 1 61.84 95 PRO A O 1
ATOM 684 N N . ASP A 1 96 ? -10.812 15.547 4.699 1 56.12 96 ASP A N 1
ATOM 685 C CA . ASP A 1 96 ? -9.961 16.438 3.926 1 56.12 96 ASP A CA 1
ATOM 686 C C . ASP A 1 96 ? -9.5 17.625 4.77 1 56.12 96 ASP A C 1
ATOM 688 O O . ASP A 1 96 ? -10.312 18.469 5.164 1 56.12 96 ASP A O 1
ATOM 692 N N . LEU A 1 97 ? -8.266 17.422 5.316 1 56.91 97 LEU A N 1
ATOM 693 C CA . LEU A 1 97 ? -7.715 18.562 6.043 1 56.91 97 LEU A CA 1
ATOM 694 C C . LEU A 1 97 ? -8.008 19.859 5.309 1 56.91 97 LEU A C 1
ATOM 696 O O . LEU A 1 97 ? -8.117 20.922 5.93 1 56.91 97 LEU A O 1
ATOM 700 N N . GLY A 1 98 ? -7.922 19.812 3.926 1 53.97 98 GLY A N 1
ATOM 701 C CA . GLY A 1 98 ? -8.32 20.984 3.178 1 53.97 98 GLY A CA 1
ATOM 702 C C . GLY A 1 98 ? -9.734 21.438 3.488 1 53.97 98 GLY A C 1
ATOM 703 O O . GLY A 1 98 ? -10.031 22.641 3.477 1 53.97 98 GLY A O 1
ATOM 704 N N . SER A 1 99 ? -10.602 20.5 3.689 1 51.38 99 SER A N 1
ATOM 705 C CA . SER A 1 99 ? -11.969 20.922 4.004 1 51.38 99 SER A CA 1
ATOM 706 C C . SER A 1 99 ? -12.07 21.438 5.434 1 51.38 99 SER A C 1
ATOM 708 O O . SER A 1 99 ? -13.039 22.109 5.789 1 51.38 99 SER A O 1
ATOM 710 N N . LEU A 1 100 ? -11.195 21.078 6.188 1 52.09 100 LEU A N 1
ATOM 711 C CA . LEU A 1 100 ? -11.25 21.641 7.527 1 52.09 100 LEU A CA 1
ATOM 712 C C . LEU A 1 100 ? -10.828 23.109 7.508 1 52.09 100 LEU A C 1
ATOM 714 O O . LEU A 1 100 ? -10.938 23.812 8.523 1 52.09 100 LEU A O 1
ATOM 718 N N . GLY A 1 101 ? -10.773 23.578 6.465 1 48.62 101 GLY A N 1
ATOM 719 C CA . GLY A 1 101 ? -10.57 25.016 6.352 1 48.62 101 GLY A CA 1
ATOM 720 C C . GLY A 1 101 ? -9.18 25.453 6.781 1 48.62 101 GLY A C 1
ATOM 721 O O . GLY A 1 101 ? -8.953 26.641 7.039 1 48.62 101 GLY A O 1
ATOM 722 N N . LEU A 1 102 ? -8.297 24.438 7.113 1 43.66 102 LEU A N 1
ATOM 723 C CA . LEU A 1 102 ? -6.949 24.859 7.488 1 43.66 102 LEU A CA 1
ATOM 724 C C . LEU A 1 102 ? -6.008 24.812 6.289 1 43.66 102 LEU A C 1
ATOM 726 O O . LEU A 1 102 ? -6.199 24 5.379 1 43.66 102 LEU A O 1
ATOM 730 N N . MET B 1 1 ? 10.883 36.062 17.547 1 52.62 1 MET B N 1
AT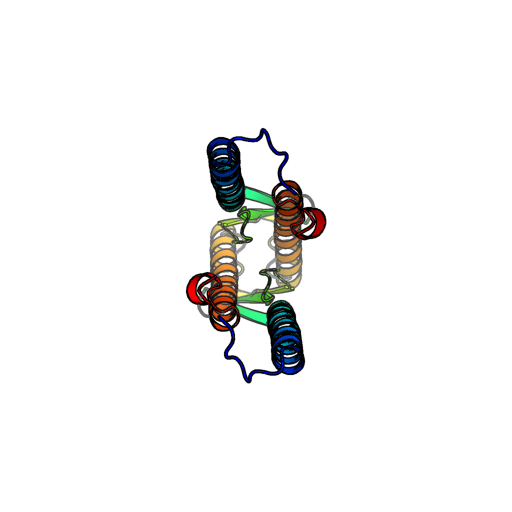OM 731 C CA . MET B 1 1 ? 10.336 37.219 16.844 1 52.62 1 MET B CA 1
ATOM 732 C C . MET B 1 1 ? 11.203 37.562 15.641 1 52.62 1 MET B C 1
ATOM 734 O O . MET B 1 1 ? 12.406 37.344 15.648 1 52.62 1 MET B O 1
ATOM 738 N N . PHE B 1 2 ? 10.555 37.594 14.297 1 62.66 2 PHE B N 1
ATOM 739 C CA . PHE B 1 2 ? 11.383 37.656 13.094 1 62.66 2 PHE B CA 1
ATOM 740 C C . PHE B 1 2 ? 12.375 38.812 13.188 1 62.66 2 PHE B C 1
ATOM 742 O O . PHE B 1 2 ? 12.055 39.875 13.75 1 62.66 2 PHE B O 1
ATOM 749 N N . PRO B 1 3 ? 13.484 38.688 13.078 1 61.62 3 PRO B N 1
ATOM 750 C CA . PRO B 1 3 ? 14.375 39.844 13.219 1 61.62 3 PRO B CA 1
ATOM 751 C C . PRO B 1 3 ? 13.875 41.094 12.477 1 61.62 3 PRO B C 1
ATOM 753 O O . PRO B 1 3 ? 13.195 40.969 11.453 1 61.62 3 PRO B O 1
ATOM 756 N N . GLU B 1 4 ? 14.055 42.031 13.039 1 65.75 4 GLU B N 1
ATOM 757 C CA . GLU B 1 4 ? 13.695 43.406 12.664 1 65.75 4 GLU B CA 1
ATOM 758 C C . GLU B 1 4 ? 14.039 43.656 11.203 1 65.75 4 GLU B C 1
ATOM 760 O O . GLU B 1 4 ? 13.336 44.406 10.523 1 65.75 4 GLU B O 1
ATOM 765 N N . GLY B 1 5 ? 15.078 43 10.547 1 69.88 5 GLY B N 1
ATOM 766 C CA . GLY B 1 5 ? 15.57 43.312 9.211 1 69.88 5 GLY B CA 1
ATOM 767 C C . GLY B 1 5 ? 15.109 42.281 8.172 1 69.88 5 GLY B C 1
ATOM 768 O O . GLY B 1 5 ? 15.414 42.438 6.984 1 69.88 5 GLY B O 1
ATOM 769 N N . MET B 1 6 ? 14.43 41.312 8.57 1 69 6 MET B N 1
ATOM 770 C CA . MET B 1 6 ? 14.016 40.344 7.551 1 69 6 MET B CA 1
ATOM 771 C C . MET B 1 6 ? 12.742 40.812 6.852 1 69 6 MET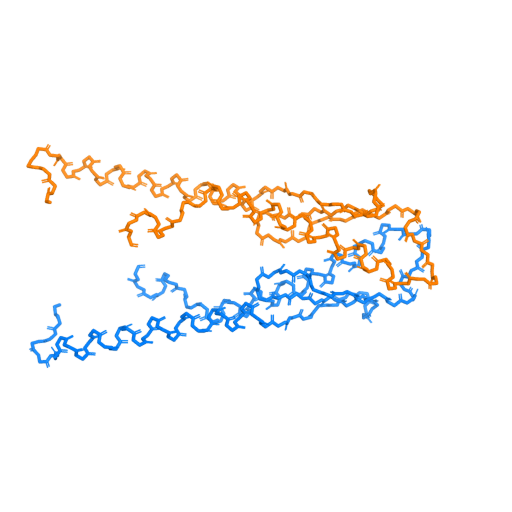 B C 1
ATOM 773 O O . MET B 1 6 ? 11.789 41.219 7.508 1 69 6 MET B O 1
ATOM 777 N N . ASP B 1 7 ? 12.906 41.312 5.574 1 80.75 7 ASP B N 1
ATOM 778 C CA . ASP B 1 7 ? 11.82 41.594 4.648 1 80.75 7 ASP B CA 1
ATOM 779 C C . ASP B 1 7 ? 10.75 40.5 4.68 1 80.75 7 ASP B C 1
ATOM 781 O O . ASP B 1 7 ? 11.016 39.375 4.293 1 80.75 7 ASP B O 1
ATOM 785 N N . MET B 1 8 ? 9.773 40.812 5.359 1 86.5 8 MET B N 1
ATOM 786 C CA . MET B 1 8 ? 8.625 39.906 5.477 1 86.5 8 MET B CA 1
ATOM 787 C C . MET B 1 8 ? 8.289 39.281 4.137 1 86.5 8 MET B C 1
ATOM 789 O O . MET B 1 8 ? 7.941 38.094 4.074 1 86.5 8 MET B O 1
ATOM 793 N N . ASN B 1 9 ? 8.523 40.031 3.055 1 87.62 9 ASN B N 1
ATOM 794 C CA . ASN B 1 9 ? 8.234 39.562 1.706 1 87.62 9 ASN B CA 1
ATOM 795 C C . ASN B 1 9 ? 9.188 38.438 1.291 1 87.62 9 ASN B C 1
ATOM 797 O O . ASN B 1 9 ? 8.766 37.469 0.648 1 87.62 9 ASN B O 1
ATOM 801 N N . ALA B 1 10 ? 10.422 38.531 1.673 1 88.44 10 ALA B N 1
ATOM 802 C CA . ALA B 1 10 ? 11.422 37.5 1.354 1 88.44 10 ALA B CA 1
ATOM 803 C C . ALA B 1 10 ? 11.156 36.219 2.129 1 88.44 10 ALA B C 1
ATOM 805 O O . ALA B 1 10 ? 11.289 35.125 1.582 1 88.44 10 ALA B O 1
ATOM 806 N N . LEU B 1 11 ? 10.711 36.375 3.344 1 88.12 11 LEU B N 1
ATOM 807 C CA . LEU B 1 11 ? 10.406 35.219 4.195 1 88.12 11 LEU B CA 1
ATOM 808 C C . LEU B 1 11 ? 9.203 34.469 3.662 1 88.12 11 LEU B C 1
ATOM 810 O O . LEU B 1 11 ? 9.242 33.219 3.572 1 88.12 11 LEU B O 1
ATOM 814 N N . LEU B 1 12 ? 8.219 35.188 3.252 1 90.62 12 LEU B N 1
ATOM 815 C CA . LEU B 1 12 ? 7.016 34.562 2.703 1 90.62 12 LEU B CA 1
ATOM 816 C C . LEU B 1 12 ? 7.324 33.844 1.407 1 90.62 12 LEU B C 1
ATOM 818 O O . LEU B 1 12 ? 6.836 32.719 1.192 1 90.62 12 LEU B O 1
ATOM 822 N N . GLU B 1 13 ? 8.148 34.469 0.512 1 92.62 13 GLU B N 1
ATOM 823 C CA . GLU B 1 13 ? 8.562 33.844 -0.744 1 92.62 13 GLU B CA 1
ATOM 824 C C . GLU B 1 13 ? 9.328 32.562 -0.494 1 92.62 13 GLU B C 1
ATOM 826 O O . GLU B 1 13 ? 9.109 31.562 -1.185 1 92.62 13 GLU B O 1
ATOM 831 N N . GLN B 1 14 ? 10.164 32.562 0.463 1 92.75 14 GLN B N 1
ATOM 832 C CA . GLN B 1 14 ? 10.945 31.375 0.832 1 92.75 14 GLN B CA 1
ATOM 833 C C . GLN B 1 14 ? 10.047 30.266 1.37 1 92.75 14 GLN B C 1
ATOM 835 O O . GLN B 1 14 ? 10.195 29.094 0.997 1 92.75 14 GLN B O 1
ATOM 840 N N . ALA B 1 15 ? 9.125 30.688 2.15 1 92.12 15 ALA B N 1
ATOM 841 C CA . ALA B 1 15 ? 8.172 29.719 2.695 1 92.12 15 ALA B CA 1
ATOM 842 C C . ALA B 1 15 ? 7.363 29.062 1.583 1 92.12 15 ALA B C 1
ATOM 844 O O . ALA B 1 15 ? 7.184 27.844 1.579 1 92.12 15 ALA B O 1
ATOM 845 N N . GLN B 1 16 ? 6.922 29.875 0.611 1 94.06 16 GLN B N 1
ATOM 846 C CA . GLN B 1 16 ? 6.176 29.375 -0.537 1 94.06 16 GLN B CA 1
ATOM 847 C C . GLN B 1 16 ? 7.02 28.406 -1.361 1 94.06 16 GLN B C 1
ATOM 849 O O . GLN B 1 16 ? 6.535 27.359 -1.784 1 94.06 16 GLN B O 1
ATOM 854 N N . GLN B 1 17 ? 8.219 28.766 -1.555 1 93.62 17 GLN B N 1
ATOM 855 C CA . GLN B 1 17 ? 9.133 27.922 -2.328 1 93.62 17 GLN B CA 1
ATOM 856 C C . GLN B 1 17 ? 9.367 26.578 -1.635 1 93.62 17 GLN B C 1
ATOM 858 O O . GLN B 1 17 ? 9.406 25.531 -2.287 1 93.62 17 GLN B O 1
ATOM 863 N N . MET B 1 18 ? 9.523 26.641 -0.385 1 90.56 18 MET B N 1
ATOM 864 C CA . MET B 1 18 ? 9.703 25.406 0.394 1 90.56 18 MET B CA 1
ATOM 865 C C . MET B 1 18 ? 8.484 24.5 0.276 1 90.56 18 MET B C 1
ATOM 867 O O . MET B 1 18 ? 8.617 23.297 0.047 1 90.56 18 MET B O 1
ATOM 871 N N . GLN B 1 19 ? 7.336 25.078 0.427 1 91.81 19 GLN B N 1
ATOM 872 C CA . GLN B 1 19 ? 6.098 24.312 0.277 1 91.81 19 GLN B CA 1
ATOM 873 C C . GLN B 1 19 ? 6.035 23.625 -1.08 1 91.81 19 GLN B C 1
ATOM 875 O O . GLN B 1 19 ? 5.684 22.453 -1.165 1 91.81 19 GLN B O 1
ATOM 880 N N . VAL B 1 20 ? 6.363 24.344 -2.17 1 93.06 20 VAL B N 1
ATOM 881 C CA . VAL B 1 20 ? 6.332 23.812 -3.529 1 93.06 20 VAL B CA 1
ATOM 882 C C . VAL B 1 20 ? 7.344 22.672 -3.662 1 93.06 20 VAL B C 1
ATOM 884 O O . VAL B 1 20 ? 7.031 21.625 -4.227 1 93.06 20 VAL B O 1
ATOM 887 N N . GLN B 1 21 ? 8.508 22.781 -3.113 1 91.56 21 GLN B N 1
ATOM 888 C CA . GLN B 1 21 ? 9.562 21.781 -3.207 1 91.56 21 GLN B CA 1
ATOM 889 C C . GLN B 1 21 ? 9.156 20.5 -2.477 1 91.56 21 GLN B C 1
ATOM 891 O O . GLN B 1 21 ? 9.391 19.391 -2.973 1 91.56 21 GLN B O 1
ATOM 896 N N . LEU B 1 22 ? 8.586 20.641 -1.324 1 87.31 22 LEU B N 1
ATOM 897 C CA . LEU B 1 22 ? 8.125 19.484 -0.559 1 87.31 22 LEU B CA 1
ATOM 898 C C . LEU B 1 22 ? 7.027 18.734 -1.312 1 87.31 22 LEU B C 1
ATOM 900 O O . LEU B 1 22 ? 7.031 17.516 -1.361 1 87.31 22 LEU B O 1
ATOM 904 N N . GLN B 1 23 ? 6.137 19.484 -1.832 1 90.19 23 GLN B N 1
ATOM 905 C CA . GLN B 1 23 ? 5.07 18.875 -2.615 1 90.19 23 GLN B CA 1
ATOM 906 C C . GLN B 1 23 ? 5.633 18.109 -3.811 1 90.19 23 GLN B C 1
ATOM 908 O O . GLN B 1 23 ? 5.191 17 -4.109 1 90.19 23 GLN B O 1
ATOM 913 N N . GLN B 1 24 ? 6.59 18.609 -4.469 1 92.69 24 GLN B N 1
ATOM 914 C CA . GLN B 1 24 ? 7.215 17.953 -5.621 1 92.69 24 GLN B CA 1
ATOM 915 C C . GLN B 1 24 ? 7.926 16.672 -5.207 1 92.69 24 GLN B C 1
ATOM 917 O O . GLN B 1 24 ? 7.848 15.664 -5.91 1 92.69 24 GLN B O 1
ATOM 922 N N . ALA B 1 25 ? 8.602 16.688 -4.117 1 89.81 25 ALA B N 1
ATOM 923 C CA . ALA B 1 25 ? 9.289 15.516 -3.596 1 89.81 25 ALA B CA 1
ATOM 924 C C . ALA B 1 25 ? 8.297 14.391 -3.297 1 89.81 25 ALA B C 1
ATOM 926 O O . ALA B 1 25 ? 8.555 13.227 -3.602 1 89.81 25 ALA B O 1
ATOM 927 N N . ARG B 1 26 ? 7.16 14.758 -2.744 1 90.56 26 ARG B N 1
ATOM 928 C CA . ARG B 1 26 ? 6.098 13.797 -2.463 1 90.56 26 ARG B CA 1
ATOM 929 C C . ARG B 1 26 ? 5.543 13.203 -3.754 1 90.56 26 ARG B C 1
ATOM 931 O O . ARG B 1 26 ? 5.316 11.992 -3.836 1 90.56 26 ARG B O 1
ATOM 938 N N . ASP B 1 27 ? 5.32 14.031 -4.688 1 92.31 27 ASP B N 1
ATOM 939 C CA . ASP B 1 27 ? 4.812 13.57 -5.977 1 92.31 27 ASP B CA 1
ATOM 940 C C . ASP B 1 27 ? 5.801 12.625 -6.652 1 92.31 27 ASP B C 1
ATOM 942 O O . ASP B 1 27 ? 5.406 11.586 -7.195 1 92.31 27 ASP B O 1
ATOM 946 N N . ASP B 1 28 ? 7.027 12.977 -6.59 1 94.06 28 ASP B N 1
ATOM 947 C CA . ASP B 1 28 ? 8.07 12.133 -7.176 1 94.06 28 ASP B CA 1
ATOM 948 C C . ASP B 1 28 ? 8.117 10.766 -6.492 1 94.06 28 ASP B C 1
ATOM 950 O O . ASP B 1 28 ? 8.281 9.742 -7.156 1 94.06 28 ASP B O 1
ATOM 954 N N . LEU B 1 29 ? 7.996 10.812 -5.211 1 92.62 29 LEU B N 1
ATOM 955 C CA . LEU B 1 29 ? 7.984 9.562 -4.445 1 92.62 29 LEU B CA 1
ATOM 956 C C . LEU B 1 29 ? 6.812 8.688 -4.859 1 92.62 29 LEU B C 1
ATOM 958 O O . LEU B 1 29 ? 6.977 7.477 -5.055 1 92.62 29 LEU B O 1
ATOM 962 N N . GLN B 1 30 ? 5.703 9.305 -5.02 1 91.81 30 GLN B N 1
ATOM 963 C CA . GLN B 1 30 ? 4.5 8.562 -5.391 1 91.81 30 GLN B CA 1
ATOM 964 C C . GLN B 1 30 ? 4.652 7.922 -6.766 1 91.81 30 GLN B C 1
ATOM 966 O O . GLN B 1 30 ? 4.117 6.84 -7.012 1 91.81 30 GLN B O 1
ATOM 971 N N . ASP B 1 31 ? 5.441 8.477 -7.582 1 94.25 31 ASP B N 1
ATOM 972 C CA . ASP B 1 31 ? 5.594 8.008 -8.961 1 94.25 31 ASP B CA 1
ATOM 973 C C . ASP B 1 31 ? 6.742 7.008 -9.07 1 94.25 31 ASP B C 1
ATOM 975 O O . ASP B 1 31 ? 6.863 6.305 -10.078 1 94.25 31 ASP B O 1
ATOM 979 N N . ALA B 1 32 ? 7.562 7.027 -8.07 1 95.94 32 ALA B N 1
ATOM 980 C CA . ALA B 1 32 ? 8.703 6.113 -8.094 1 95.94 32 ALA B CA 1
ATOM 981 C C . ALA B 1 32 ? 8.242 4.664 -7.938 1 95.94 32 ALA B C 1
ATOM 983 O O . ALA B 1 32 ? 7.137 4.406 -7.453 1 95.94 32 ALA B O 1
ATOM 984 N N . SER B 1 33 ? 9.109 3.771 -8.438 1 98.38 33 SER B N 1
ATOM 985 C CA . SER B 1 33 ? 8.836 2.344 -8.328 1 98.38 33 SER B CA 1
ATOM 986 C C . SER B 1 33 ? 9.891 1.639 -7.48 1 98.38 33 SER B C 1
ATOM 988 O O . SER B 1 33 ? 11.078 1.952 -7.574 1 98.38 33 SER B O 1
ATOM 990 N N . PHE B 1 34 ? 9.453 0.673 -6.723 1 98.31 34 PHE B N 1
ATOM 991 C CA . PHE B 1 34 ? 10.305 -0.13 -5.855 1 98.31 34 PHE B CA 1
ATOM 992 C C . PHE B 1 34 ? 10.062 -1.617 -6.078 1 98.31 34 PHE B C 1
ATOM 994 O O . PHE B 1 34 ? 8.914 -2.053 -6.168 1 98.31 34 PHE B O 1
ATOM 1001 N N . SER B 1 35 ? 11.164 -2.338 -6.086 1 98.75 35 SER B N 1
ATOM 1002 C CA . SER B 1 35 ? 11.047 -3.771 -6.332 1 98.75 35 SER B CA 1
ATOM 1003 C C . SER B 1 35 ? 11.445 -4.578 -5.102 1 98.75 35 SER B C 1
ATOM 1005 O O . SER B 1 35 ? 12.32 -4.168 -4.344 1 98.75 35 SER B O 1
ATOM 1007 N N . GLY B 1 36 ? 10.727 -5.594 -4.871 1 98.75 36 GLY B N 1
ATOM 1008 C CA . GLY B 1 36 ? 11.016 -6.586 -3.852 1 98.75 36 GLY B CA 1
ATOM 1009 C C . GLY B 1 36 ? 11.008 -8.008 -4.383 1 98.75 36 GLY B C 1
ATOM 1010 O O . GLY B 1 36 ? 10.391 -8.289 -5.41 1 98.75 36 GLY B O 1
ATOM 1011 N N . THR B 1 37 ? 11.758 -8.867 -3.715 1 98.88 37 THR B N 1
ATOM 1012 C CA . THR B 1 37 ? 11.867 -10.25 -4.18 1 98.88 37 THR B CA 1
ATOM 1013 C C . THR B 1 37 ? 11.68 -11.227 -3.023 1 98.88 37 THR B C 1
ATOM 1015 O O . THR B 1 37 ? 11.719 -10.828 -1.856 1 98.88 37 THR B O 1
ATOM 1018 N N . SER B 1 38 ? 11.383 -12.414 -3.363 1 98.81 38 SER B N 1
ATOM 1019 C CA . SER B 1 38 ? 11.336 -13.539 -2.438 1 98.81 38 SER B CA 1
ATOM 1020 C C . SER B 1 38 ? 11.703 -14.844 -3.137 1 98.81 38 SER B C 1
ATOM 1022 O O . SER B 1 38 ? 11.836 -14.883 -4.363 1 98.81 38 SER B O 1
ATOM 1024 N N . GLY B 1 39 ? 12.055 -15.898 -2.32 1 98.12 39 GLY B N 1
ATOM 1025 C CA . GLY B 1 39 ? 12.352 -17.203 -2.879 1 98.12 39 GLY B CA 1
ATOM 1026 C C . GLY B 1 39 ? 13.609 -17.219 -3.736 1 98.12 39 GLY B C 1
ATOM 1027 O O . GLY B 1 39 ? 13.648 -17.891 -4.773 1 98.12 39 GLY B O 1
ATOM 1028 N N . GLY B 1 40 ? 14.523 -16.391 -3.482 1 97.56 40 GLY B N 1
ATOM 1029 C CA . GLY B 1 40 ? 15.742 -16.328 -4.266 1 97.56 40 GLY B CA 1
ATOM 1030 C C . GLY B 1 40 ? 15.539 -15.727 -5.645 1 97.56 40 GLY B C 1
ATOM 1031 O O . GLY B 1 40 ? 16.219 -16.109 -6.602 1 97.56 40 GLY B O 1
ATOM 1032 N N . GLY B 1 41 ? 14.508 -14.867 -5.809 1 98.31 41 GLY B N 1
ATOM 1033 C CA . GLY B 1 41 ? 14.219 -14.203 -7.07 1 98.31 41 GLY B CA 1
ATOM 1034 C C . GLY B 1 41 ? 13.133 -14.891 -7.875 1 98.31 41 GLY B C 1
ATOM 1035 O O . GLY B 1 41 ? 12.828 -14.477 -8.992 1 98.31 41 GLY B O 1
ATOM 1036 N N . LEU B 1 42 ? 12.586 -15.883 -7.289 1 98.38 42 LEU B N 1
ATOM 1037 C CA . LEU B 1 42 ? 11.516 -16.609 -7.969 1 98.38 42 LEU B CA 1
ATOM 1038 C C . LEU B 1 42 ? 10.297 -15.711 -8.156 1 98.38 42 LEU B C 1
ATOM 1040 O O . LEU B 1 42 ? 9.523 -15.898 -9.102 1 98.38 42 LEU B O 1
ATOM 1044 N N . VAL B 1 43 ? 10.109 -14.844 -7.246 1 98.88 43 VAL B N 1
ATOM 1045 C CA . VAL B 1 43 ? 9.023 -13.875 -7.332 1 98.88 43 VAL B CA 1
ATOM 1046 C C . VAL B 1 43 ? 9.578 -12.461 -7.203 1 98.88 43 VAL B C 1
ATOM 1048 O O . VAL B 1 43 ? 10.391 -12.18 -6.316 1 98.88 43 VAL B O 1
ATOM 1051 N N . GLU B 1 44 ? 9.172 -11.562 -8.078 1 98.94 44 GLU B N 1
ATOM 1052 C CA . GLU B 1 44 ? 9.539 -10.156 -8.031 1 98.94 44 GLU B CA 1
ATOM 1053 C C . GLU B 1 44 ? 8.305 -9.258 -8.125 1 98.94 44 GLU B C 1
ATOM 1055 O O . GLU B 1 44 ? 7.488 -9.406 -9.039 1 98.94 44 GLU B O 1
ATOM 1060 N N . ALA B 1 45 ? 8.219 -8.344 -7.18 1 98.94 45 ALA B N 1
ATOM 1061 C CA . ALA B 1 45 ? 7.094 -7.418 -7.141 1 98.94 45 ALA B CA 1
ATOM 1062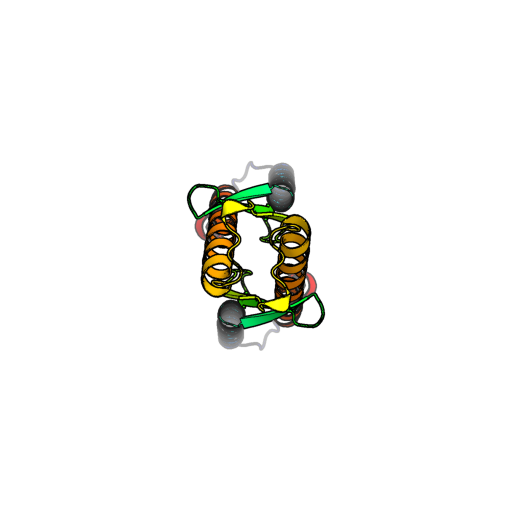 C C . ALA B 1 45 ? 7.562 -5.977 -7.312 1 98.94 45 ALA B C 1
ATOM 1064 O O . ALA B 1 45 ? 8.664 -5.621 -6.883 1 98.94 45 ALA B O 1
ATOM 1065 N N . THR B 1 46 ? 6.684 -5.203 -7.918 1 98.88 46 THR B N 1
ATOM 1066 C CA . THR B 1 46 ? 6.938 -3.775 -8.078 1 98.88 46 THR B CA 1
ATOM 1067 C C . THR B 1 46 ? 5.781 -2.955 -7.512 1 98.88 46 THR B C 1
ATOM 1069 O O . THR B 1 46 ? 4.621 -3.193 -7.852 1 98.88 46 THR B O 1
ATOM 1072 N N . VAL B 1 47 ? 6.137 -2.006 -6.625 1 98.25 47 VAL B N 1
ATOM 1073 C CA . VAL B 1 47 ? 5.133 -1.117 -6.047 1 98.25 47 VAL B CA 1
ATOM 1074 C C . VAL B 1 47 ? 5.531 0.337 -6.285 1 98.25 47 VAL B C 1
ATOM 1076 O O . VAL B 1 47 ? 6.707 0.637 -6.504 1 98.25 47 VAL B O 1
ATOM 1079 N N . THR B 1 48 ? 4.508 1.196 -6.246 1 96.69 48 THR B N 1
ATOM 1080 C CA . THR B 1 48 ? 4.789 2.629 -6.258 1 96.69 48 THR B CA 1
ATOM 1081 C C . THR B 1 48 ? 5.18 3.115 -4.867 1 96.69 48 THR B C 1
ATOM 1083 O O . THR B 1 48 ? 5.031 2.389 -3.883 1 96.69 48 THR B O 1
ATOM 1086 N N . GLY B 1 49 ? 5.605 4.367 -4.816 1 93.62 49 GLY B N 1
ATOM 1087 C CA . GLY B 1 49 ? 5.863 5 -3.533 1 93.62 49 GLY B CA 1
ATOM 1088 C C . GLY B 1 49 ? 4.633 5.098 -2.656 1 93.62 49 GLY B C 1
ATOM 1089 O O . GLY B 1 49 ? 4.738 5.199 -1.433 1 93.62 49 GLY B O 1
ATOM 1090 N N . GLY B 1 50 ? 3.482 5.008 -3.262 1 88.69 50 GLY B N 1
ATOM 1091 C CA . GLY B 1 50 ? 2.217 5.051 -2.547 1 88.69 50 GLY B CA 1
ATOM 1092 C C . GLY B 1 50 ? 1.729 3.68 -2.117 1 88.69 50 GLY B C 1
ATOM 1093 O O . GLY B 1 50 ? 0.649 3.555 -1.534 1 88.69 50 GLY B O 1
ATOM 1094 N N . GLY B 1 51 ? 2.51 2.709 -2.51 1 92 51 GLY B N 1
ATOM 1095 C CA . GLY B 1 51 ? 2.182 1.37 -2.049 1 92 51 GLY B CA 1
ATOM 1096 C C . GLY B 1 51 ? 1.252 0.627 -2.99 1 92 51 GLY B C 1
ATOM 1097 O O . GLY B 1 51 ? 0.663 -0.389 -2.615 1 92 51 GLY B O 1
ATOM 1098 N N . VAL B 1 52 ? 1.039 1.034 -4.191 1 94.81 52 VAL B N 1
ATOM 1099 C CA . VAL B 1 52 ? 0.2 0.364 -5.18 1 94.81 52 VAL B CA 1
ATOM 1100 C C . VAL B 1 52 ? 1.024 -0.674 -5.938 1 94.81 52 VAL B C 1
ATOM 1102 O O . VAL B 1 52 ? 2.078 -0.354 -6.492 1 94.81 52 VAL B O 1
ATOM 1105 N N . LEU B 1 53 ? 0.545 -1.889 -5.906 1 98.56 53 LEU B N 1
ATOM 1106 C CA . LEU B 1 53 ? 1.205 -2.947 -6.66 1 98.56 53 LEU B CA 1
ATOM 1107 C C . LEU B 1 53 ? 0.987 -2.76 -8.156 1 98.56 53 LEU B C 1
ATOM 1109 O O . LEU B 1 53 ? -0.152 -2.781 -8.633 1 98.56 53 LEU B O 1
ATOM 1113 N N . THR B 1 54 ? 2.078 -2.65 -8.984 1 98.06 54 THR B N 1
ATOM 1114 C CA . THR B 1 54 ? 1.952 -2.352 -10.406 1 98.06 54 THR B CA 1
ATOM 1115 C C . THR B 1 54 ? 2.455 -3.52 -11.25 1 98.06 54 THR B C 1
ATOM 1117 O O . THR B 1 54 ? 2.109 -3.635 -12.43 1 98.06 54 THR B O 1
ATOM 1120 N N . GLY B 1 55 ? 3.301 -4.336 -10.555 1 98.62 55 GLY B N 1
ATOM 1121 C CA . GLY B 1 55 ? 3.859 -5.453 -11.305 1 98.62 55 GLY B CA 1
ATOM 1122 C C . GLY B 1 55 ? 4.176 -6.652 -10.438 1 98.62 55 GLY B C 1
ATOM 1123 O O . GLY B 1 55 ? 4.461 -6.508 -9.242 1 98.62 55 GLY B O 1
ATOM 1124 N N . LEU B 1 56 ? 4.168 -7.785 -11.07 1 98.94 56 LEU B N 1
ATOM 1125 C CA . LEU B 1 56 ? 4.516 -9.055 -10.445 1 98.94 56 LEU B CA 1
ATOM 1126 C C . LEU B 1 56 ? 5.059 -10.039 -11.477 1 98.94 56 LEU B C 1
ATOM 1128 O O . LEU B 1 56 ? 4.438 -10.258 -12.516 1 98.94 56 LEU B O 1
ATOM 1132 N N . VAL B 1 57 ? 6.184 -10.531 -11.18 1 98.81 57 VAL B N 1
ATOM 1133 C CA . VAL B 1 57 ? 6.785 -11.562 -12.016 1 98.81 57 VAL B CA 1
ATOM 1134 C C . VAL B 1 57 ? 6.973 -12.844 -11.203 1 98.81 57 VAL B C 1
ATOM 1136 O O . VAL B 1 57 ? 7.57 -12.82 -10.125 1 98.81 57 VAL B O 1
ATOM 1139 N N . ILE B 1 58 ? 6.445 -13.883 -11.695 1 98.69 58 ILE B N 1
ATOM 1140 C CA . ILE B 1 58 ? 6.574 -15.211 -11.094 1 98.69 58 ILE B CA 1
ATOM 1141 C C . ILE B 1 58 ? 7.312 -16.141 -12.055 1 98.69 58 ILE B C 1
ATOM 1143 O O . ILE B 1 58 ? 6.844 -16.391 -13.164 1 98.69 58 ILE B O 1
ATOM 1147 N N . LYS B 1 59 ? 8.391 -16.609 -11.641 1 97.5 59 LYS B N 1
ATOM 1148 C CA . LYS B 1 59 ? 9.102 -17.578 -12.469 1 97.5 59 LYS B CA 1
ATOM 1149 C C . LYS B 1 59 ? 8.398 -18.938 -12.453 1 97.5 59 LYS B C 1
ATOM 1151 O O . LYS B 1 59 ? 7.809 -19.328 -11.438 1 97.5 59 LYS B O 1
ATOM 1156 N N . PRO B 1 60 ? 8.547 -19.625 -13.492 1 95.56 60 PRO B N 1
ATOM 1157 C CA . PRO B 1 60 ? 7.895 -20.938 -13.562 1 95.56 60 PRO B CA 1
ATOM 1158 C C . PRO B 1 60 ? 8.32 -21.875 -12.438 1 95.56 60 PRO B C 1
ATOM 1160 O O . PRO B 1 60 ? 7.508 -22.672 -11.953 1 95.56 60 PRO B O 1
ATOM 1163 N N . GLU B 1 61 ? 9.484 -21.703 -12.016 1 95.5 61 GLU B N 1
ATOM 1164 C CA . GLU B 1 61 ? 10.047 -22.547 -10.969 1 95.5 61 GLU B CA 1
ATOM 1165 C C . GLU B 1 61 ? 9.297 -22.375 -9.648 1 95.5 61 GLU B C 1
ATOM 1167 O O . GLU B 1 61 ? 9.352 -23.25 -8.773 1 95.5 61 GLU B O 1
ATOM 1172 N N . ALA B 1 62 ? 8.586 -21.344 -9.539 1 96.94 62 ALA B N 1
ATOM 1173 C CA . ALA B 1 62 ? 7.875 -21.047 -8.297 1 96.94 62 ALA B CA 1
ATOM 1174 C C . ALA B 1 62 ? 6.484 -21.672 -8.297 1 96.94 62 ALA B C 1
ATOM 1176 O O . ALA B 1 62 ? 5.812 -21.703 -7.266 1 96.94 62 ALA B O 1
ATOM 1177 N N . ILE B 1 63 ? 6.129 -22.141 -9.445 1 96.38 63 ILE B N 1
ATOM 1178 C CA . ILE B 1 63 ? 4.758 -22.625 -9.586 1 96.38 63 ILE B CA 1
ATOM 1179 C C . ILE B 1 63 ? 4.715 -24.141 -9.344 1 96.38 63 ILE B C 1
ATOM 1181 O O . ILE B 1 63 ? 5.301 -24.906 -10.109 1 96.38 63 ILE B O 1
ATOM 1185 N N . ASP B 1 64 ? 4.121 -24.453 -8.297 1 93.56 64 ASP B N 1
ATOM 1186 C CA . ASP B 1 64 ? 3.777 -25.828 -7.953 1 93.56 64 ASP B CA 1
ATOM 1187 C C . ASP B 1 64 ? 2.273 -25.984 -7.734 1 93.56 64 ASP B C 1
ATOM 1189 O O . ASP B 1 64 ? 1.727 -25.469 -6.762 1 93.56 64 ASP B O 1
ATOM 1193 N N . PRO B 1 65 ? 1.59 -26.719 -8.555 1 91.56 65 PRO B N 1
ATOM 1194 C CA . PRO B 1 65 ? 0.134 -26.828 -8.453 1 91.56 65 PRO B CA 1
ATOM 1195 C C . PRO B 1 65 ? -0.319 -27.438 -7.129 1 91.56 65 PRO B C 1
ATOM 1197 O O . PRO B 1 65 ? -1.457 -27.219 -6.703 1 91.56 65 PRO B O 1
ATOM 1200 N N . ASP B 1 66 ? 0.574 -28.094 -6.512 1 92.75 66 ASP B N 1
ATOM 1201 C CA . ASP B 1 66 ? 0.201 -28.766 -5.266 1 92.75 66 ASP B CA 1
ATOM 1202 C C . ASP B 1 66 ? 0.547 -27.906 -4.055 1 92.75 66 ASP B C 1
ATOM 1204 O O . ASP B 1 66 ? 0.363 -28.328 -2.912 1 92.75 66 ASP B O 1
ATOM 1208 N N . ASP B 1 67 ? 1.038 -26.703 -4.281 1 96.06 67 ASP B N 1
ATOM 1209 C CA . ASP B 1 67 ? 1.454 -25.844 -3.166 1 96.06 67 ASP B CA 1
ATOM 1210 C C . ASP B 1 67 ? 1.051 -24.391 -3.4 1 96.06 67 ASP B C 1
ATOM 1212 O O . ASP B 1 67 ? 1.9 -23.5 -3.396 1 96.06 67 ASP B O 1
ATOM 1216 N N . ALA B 1 68 ? -0.196 -24.188 -3.438 1 97 68 ALA B N 1
ATOM 1217 C CA . ALA B 1 68 ? -0.72 -22.844 -3.635 1 97 68 ALA B CA 1
ATOM 1218 C C . ALA B 1 68 ? -0.345 -21.938 -2.469 1 97 68 ALA B C 1
ATOM 1220 O O . ALA B 1 68 ? -0.053 -20.75 -2.664 1 97 68 ALA B O 1
ATOM 1221 N N . GLU B 1 69 ? -0.368 -22.5 -1.308 1 97.94 69 GLU B N 1
ATOM 1222 C CA . GLU B 1 69 ? -0.04 -21.734 -0.11 1 97.94 69 GLU B CA 1
ATOM 1223 C C . GLU B 1 69 ? 1.407 -21.25 -0.143 1 97.94 69 GLU B C 1
ATOM 1225 O O . GLU B 1 69 ? 1.692 -20.109 0.214 1 97.94 69 GLU B O 1
ATOM 1230 N N . GLY B 1 70 ? 2.301 -22.109 -0.581 1 98 70 GLY B N 1
ATOM 1231 C CA . GLY B 1 70 ? 3.695 -21.719 -0.708 1 98 70 GLY B CA 1
ATOM 1232 C C . GLY B 1 70 ? 3.906 -20.562 -1.662 1 98 70 GLY B C 1
ATOM 1233 O O . GLY B 1 70 ? 4.648 -19.625 -1.357 1 98 70 GLY B O 1
ATOM 1234 N N . LEU B 1 71 ? 3.26 -20.609 -2.758 1 98.44 71 LEU B N 1
ATOM 1235 C CA . LEU B 1 71 ? 3.332 -19.531 -3.736 1 98.44 71 LEU B CA 1
ATOM 1236 C C . LEU B 1 71 ? 2.783 -18.234 -3.154 1 98.44 71 LEU B C 1
ATOM 1238 O O . LEU B 1 71 ? 3.383 -17.172 -3.32 1 98.44 71 LEU B O 1
ATOM 1242 N N . ALA B 1 72 ? 1.693 -18.375 -2.508 1 98.81 72 ALA B N 1
ATOM 1243 C CA . ALA B 1 72 ? 1.1 -17.203 -1.856 1 98.81 72 ALA B CA 1
ATOM 1244 C C . ALA B 1 72 ? 2.076 -16.578 -0.872 1 98.81 72 ALA B C 1
ATOM 1246 O O . ALA B 1 72 ? 2.219 -15.344 -0.832 1 98.81 72 ALA B O 1
ATOM 1247 N N . ASP B 1 73 ? 2.686 -17.406 -0.095 1 98.75 73 ASP B N 1
ATOM 1248 C CA . ASP B 1 73 ? 3.65 -16.906 0.882 1 98.75 73 ASP B CA 1
ATOM 1249 C C . ASP B 1 73 ? 4.785 -16.156 0.197 1 98.75 73 ASP B C 1
ATOM 1251 O O . ASP B 1 73 ? 5.215 -15.102 0.674 1 98.75 73 ASP B O 1
ATOM 1255 N N . LEU B 1 74 ? 5.277 -16.703 -0.884 1 98.88 74 LEU B N 1
ATOM 1256 C CA . LEU B 1 74 ? 6.355 -16.062 -1.631 1 98.88 74 LEU B CA 1
ATOM 1257 C C . LEU B 1 74 ? 5.914 -14.703 -2.16 1 98.88 74 LEU B C 1
ATOM 1259 O O . LEU B 1 74 ? 6.672 -13.734 -2.096 1 98.88 74 LEU B O 1
ATOM 1263 N N . VAL B 1 75 ? 4.73 -14.625 -2.705 1 98.94 75 VAL B N 1
ATOM 1264 C CA . VAL B 1 75 ? 4.215 -13.375 -3.262 1 98.94 75 VAL B CA 1
ATOM 1265 C C . VAL B 1 75 ? 4.07 -12.336 -2.154 1 98.94 75 VAL B C 1
ATOM 1267 O O . VAL B 1 75 ? 4.508 -11.195 -2.307 1 98.94 75 VAL B O 1
ATOM 1270 N N . VAL B 1 76 ? 3.455 -12.742 -1.052 1 98.94 76 VAL B N 1
ATOM 1271 C CA . VAL B 1 76 ? 3.291 -11.82 0.07 1 98.94 76 VAL B CA 1
ATOM 1272 C C . VAL B 1 76 ? 4.652 -11.289 0.505 1 98.94 76 VAL B C 1
ATOM 1274 O O . VAL B 1 76 ? 4.812 -10.086 0.727 1 98.94 76 VAL B O 1
ATOM 1277 N N . ALA B 1 77 ? 5.625 -12.164 0.606 1 98.88 77 ALA B N 1
ATOM 1278 C CA . ALA B 1 77 ? 6.973 -11.781 1.03 1 98.88 77 ALA B CA 1
ATOM 1279 C C . ALA B 1 77 ? 7.594 -10.789 0.052 1 98.88 77 ALA B C 1
ATOM 1281 O O . ALA B 1 77 ? 8.188 -9.789 0.464 1 98.88 77 ALA B O 1
ATOM 1282 N N . ALA B 1 78 ? 7.449 -11.016 -1.203 1 98.94 78 ALA B N 1
ATOM 1283 C CA . ALA B 1 78 ? 8.023 -10.148 -2.232 1 98.94 78 ALA B CA 1
ATOM 1284 C C . ALA B 1 78 ? 7.359 -8.773 -2.221 1 98.94 78 ALA B C 1
ATOM 1286 O O . ALA B 1 78 ? 8.039 -7.75 -2.305 1 98.94 78 ALA B O 1
ATOM 1287 N N . VAL B 1 79 ? 6.047 -8.766 -2.123 1 98.88 79 VAL B N 1
ATOM 1288 C CA . VAL B 1 79 ? 5.309 -7.504 -2.104 1 98.88 79 VAL B CA 1
ATOM 1289 C C . VAL B 1 79 ? 5.668 -6.711 -0.85 1 98.88 79 VAL B C 1
ATOM 1291 O O . VAL B 1 79 ? 5.879 -5.496 -0.913 1 98.88 79 VAL B O 1
ATOM 1294 N N . ARG B 1 80 ? 5.789 -7.402 0.271 1 98.31 80 ARG B N 1
ATOM 1295 C CA . ARG B 1 80 ? 6.152 -6.738 1.52 1 98.31 80 ARG B CA 1
ATOM 1296 C C . ARG B 1 80 ? 7.574 -6.188 1.453 1 98.31 80 ARG B C 1
ATOM 1298 O O . ARG B 1 80 ? 7.855 -5.113 1.994 1 98.31 80 ARG B O 1
ATOM 1305 N N . ASP B 1 81 ? 8.406 -6.914 0.85 1 98.62 81 ASP B N 1
ATOM 1306 C CA . ASP B 1 81 ? 9.766 -6.434 0.633 1 98.62 81 ASP B CA 1
ATOM 1307 C C . ASP B 1 81 ? 9.773 -5.133 -0.167 1 98.62 81 ASP B C 1
ATOM 1309 O O . ASP B 1 81 ? 10.406 -4.152 0.234 1 98.62 81 ASP B O 1
ATOM 1313 N N . ALA B 1 82 ? 9.062 -5.102 -1.253 1 98.56 82 ALA B N 1
ATOM 1314 C CA . ALA B 1 82 ? 8.938 -3.914 -2.094 1 98.56 82 ALA B CA 1
ATOM 1315 C C . ALA B 1 82 ? 8.32 -2.752 -1.317 1 98.56 82 ALA B C 1
ATOM 1317 O O . ALA B 1 82 ? 8.82 -1.626 -1.374 1 98.56 82 ALA B O 1
ATOM 1318 N N . THR B 1 83 ? 7.285 -3.045 -0.618 1 97.69 83 THR B N 1
ATOM 1319 C CA . THR B 1 83 ? 6.559 -2.029 0.136 1 97.69 83 THR B CA 1
ATOM 1320 C C . THR B 1 83 ? 7.438 -1.446 1.24 1 97.69 83 THR B C 1
ATOM 1322 O O . THR B 1 83 ? 7.395 -0.242 1.504 1 97.69 83 THR B O 1
ATOM 1325 N N . SER B 1 84 ? 8.172 -2.252 1.89 1 96.88 84 SER B N 1
ATOM 1326 C CA . SER B 1 84 ? 9.086 -1.801 2.936 1 96.88 84 SER B CA 1
ATOM 1327 C C . SER B 1 84 ? 10.133 -0.843 2.379 1 96.88 84 SER B C 1
ATOM 1329 O O . SER B 1 84 ? 10.477 0.153 3.02 1 96.88 84 SER B O 1
ATOM 1331 N N . LYS B 1 85 ? 10.633 -1.156 1.237 1 96.81 85 LYS B N 1
ATOM 1332 C CA . LYS B 1 85 ? 11.609 -0.295 0.581 1 96.81 85 LYS B CA 1
ATOM 1333 C C . LYS B 1 85 ? 11 1.054 0.213 1 96.81 85 LYS B C 1
ATOM 1335 O O . LYS B 1 85 ? 11.633 2.096 0.375 1 96.81 85 LYS B O 1
ATOM 1340 N N . ALA B 1 86 ? 9.766 0.988 -0.276 1 95.5 86 ALA B N 1
ATOM 1341 C CA . ALA B 1 86 ? 9.039 2.221 -0.574 1 95.5 86 ALA B CA 1
ATOM 1342 C C . ALA B 1 86 ? 8.867 3.07 0.682 1 95.5 86 ALA B C 1
ATOM 1344 O O . ALA B 1 86 ? 9.07 4.285 0.651 1 95.5 86 ALA B O 1
ATOM 1345 N N . ALA B 1 87 ? 8.5 2.449 1.765 1 93 87 ALA B N 1
ATOM 1346 C CA . ALA B 1 87 ? 8.289 3.133 3.039 1 93 87 ALA B CA 1
ATOM 1347 C C . ALA B 1 87 ? 9.586 3.768 3.535 1 93 87 ALA B C 1
ATOM 1349 O O . ALA B 1 87 ? 9.578 4.883 4.066 1 93 87 ALA B O 1
ATOM 1350 N N . GLN B 1 88 ? 10.641 3.115 3.357 1 93.69 88 GLN B N 1
ATOM 1351 C CA . GLN B 1 88 ? 11.945 3.617 3.771 1 93.69 88 GLN B CA 1
ATOM 1352 C C . GLN B 1 88 ? 12.336 4.859 2.975 1 93.69 88 GLN B C 1
ATOM 1354 O O . GLN B 1 88 ? 12.852 5.828 3.539 1 93.69 88 GLN B O 1
ATOM 1359 N N . GLU B 1 89 ? 12.07 4.758 1.689 1 92.88 89 GLU B N 1
ATOM 1360 C CA . GLU B 1 89 ? 12.367 5.922 0.858 1 92.88 89 GLU B CA 1
ATOM 1361 C C . GLU B 1 89 ? 11.477 7.102 1.226 1 92.88 89 GLU B C 1
ATOM 1363 O O . GLU B 1 89 ? 11.93 8.25 1.242 1 92.88 89 GLU B O 1
ATOM 1368 N N . ALA B 1 90 ? 10.242 6.801 1.501 1 89.81 90 ALA B N 1
ATOM 1369 C CA . ALA B 1 90 ? 9.297 7.832 1.922 1 89.81 90 ALA B CA 1
ATOM 1370 C C . ALA B 1 90 ? 9.781 8.531 3.188 1 89.81 90 ALA B C 1
ATOM 1372 O O . ALA B 1 90 ? 9.664 9.758 3.311 1 89.81 90 ALA B O 1
ATOM 1373 N N . GLU B 1 91 ? 10.297 7.844 4.105 1 88.06 91 GLU B N 1
ATOM 1374 C CA . GLU B 1 91 ? 10.812 8.391 5.359 1 88.06 91 GLU B CA 1
ATOM 1375 C C . GLU B 1 91 ? 11.992 9.328 5.113 1 88.06 91 GLU B C 1
ATOM 1377 O O . GLU B 1 91 ? 12.211 10.273 5.867 1 88.06 91 GLU B O 1
ATOM 1382 N N . LYS B 1 92 ? 12.758 9.094 4.07 1 84.56 92 LYS B N 1
ATOM 1383 C CA . LYS B 1 92 ? 13.914 9.914 3.734 1 84.56 92 LYS B CA 1
ATOM 1384 C C . LYS B 1 92 ? 13.492 11.258 3.143 1 84.56 92 LYS B C 1
ATOM 1386 O O . LYS B 1 92 ? 14.125 12.281 3.391 1 84.56 92 LYS B O 1
ATOM 1391 N N . VAL B 1 93 ? 12.383 11.117 2.316 1 81.44 93 VAL B N 1
ATOM 1392 C CA . VAL B 1 93 ? 11.93 12.297 1.589 1 81.44 93 VAL B CA 1
ATOM 1393 C C . VAL B 1 93 ? 11.125 13.195 2.521 1 81.44 93 VAL B C 1
ATOM 1395 O O . VAL B 1 93 ? 11.188 14.422 2.414 1 81.44 93 VAL B O 1
ATOM 1398 N N . MET B 1 94 ? 10.133 12.609 3.311 1 72.94 94 MET B N 1
ATOM 1399 C CA . MET B 1 94 ? 9.281 13.422 4.168 1 72.94 94 MET B CA 1
ATOM 1400 C C . MET B 1 94 ? 9.969 13.719 5.496 1 72.94 94 MET B C 1
ATOM 1402 O O . MET B 1 94 ? 10.398 12.805 6.199 1 72.94 94 MET B O 1
ATOM 1406 N N . PRO B 1 95 ? 10.461 14.883 5.609 1 62.12 95 PRO B N 1
ATOM 1407 C CA . PRO B 1 95 ? 10.984 15.242 6.926 1 62.12 95 PRO B CA 1
ATOM 1408 C C . PRO B 1 95 ? 9.953 15.094 8.039 1 62.12 95 PRO B C 1
ATOM 1410 O O . PRO B 1 95 ? 8.75 15.219 7.789 1 62.12 95 PRO B O 1
ATOM 1413 N N . ASP B 1 96 ? 10.289 14.297 9 1 56.47 96 ASP B N 1
ATOM 1414 C CA . ASP B 1 96 ? 9.406 14.227 10.164 1 56.47 96 ASP B CA 1
ATOM 1415 C C . ASP B 1 96 ? 8.867 15.609 10.531 1 56.47 96 ASP B C 1
ATOM 1417 O O . ASP B 1 96 ? 9.617 16.484 10.953 1 56.47 96 ASP B O 1
ATOM 1421 N N . LEU B 1 97 ? 7.617 15.828 10 1 57.06 97 LEU B N 1
ATOM 1422 C CA . LEU B 1 97 ? 6.992 17.094 10.383 1 57.06 97 LEU B CA 1
ATOM 1423 C C . LEU B 1 97 ? 7.199 17.375 11.867 1 57.06 97 LEU B C 1
ATOM 1425 O O . LEU B 1 97 ? 7.238 18.531 12.281 1 57.06 97 LEU B O 1
ATOM 1429 N N . GLY B 1 98 ? 7.129 16.266 12.695 1 54.88 98 GLY B N 1
ATOM 1430 C CA . GLY B 1 98 ? 7.461 16.469 14.094 1 54.88 98 GLY B CA 1
ATOM 1431 C C . GLY B 1 98 ? 8.844 17.047 14.305 1 54.88 98 GLY B C 1
ATOM 1432 O O . GLY B 1 98 ? 9.062 17.828 15.234 1 54.88 98 GLY B O 1
ATOM 1433 N N . SER B 1 99 ? 9.766 16.641 13.484 1 51.88 99 SER B N 1
ATOM 1434 C CA . SER B 1 99 ? 11.102 17.219 13.656 1 51.88 99 SER B CA 1
ATOM 1435 C C . SER B 1 99 ? 11.156 18.641 13.133 1 51.88 99 SER B C 1
ATOM 1437 O O . SER B 1 99 ? 12.078 19.391 13.469 1 51.88 99 SER B O 1
ATOM 1439 N N . LEU B 1 100 ? 10.281 18.938 12.344 1 52.94 100 LEU B N 1
ATOM 1440 C CA . LEU B 1 100 ? 10.297 20.328 11.914 1 52.94 100 LEU B CA 1
ATOM 1441 C C . LEU B 1 100 ? 9.797 21.25 13.023 1 52.94 100 LEU B C 1
ATOM 1443 O O . LEU B 1 100 ? 9.867 22.484 12.898 1 52.94 100 LEU B O 1
ATOM 1447 N N . GLY B 1 101 ? 9.734 20.766 14.055 1 48.88 101 GLY B N 1
ATOM 1448 C CA . GLY B 1 101 ? 9.461 21.609 15.211 1 48.88 101 GLY B CA 1
ATOM 1449 C C . GLY B 1 101 ? 8.055 22.188 15.219 1 48.88 101 GLY B C 1
ATOM 1450 O O . GLY B 1 101 ? 7.773 23.141 15.945 1 48.88 101 GLY B O 1
ATOM 1451 N N . LEU B 1 102 ? 7.23 21.75 14.219 1 43.94 102 LEU B N 1
ATOM 1452 C CA . LEU B 1 102 ? 5.875 22.281 14.242 1 43.94 102 LEU B CA 1
ATOM 1453 C C . LEU B 1 102 ? 4.926 21.344 14.969 1 43.94 102 LEU B C 1
ATOM 1455 O O . LEU B 1 102 ? 5.121 20.125 14.961 1 43.94 102 LEU B O 1
#

Solvent-accessible surface area (backbone atoms only — not comparable to full-atom values): 10782 Å² total; per-residue (Å²): 129,80,57,92,80,61,55,63,66,59,53,52,52,51,50,53,50,50,54,54,52,53,52,50,54,52,52,50,41,44,69,34,76,26,69,14,51,20,78,92,63,31,24,38,20,30,19,26,41,74,45,48,61,77,44,56,46,50,41,60,88,53,55,45,75,89,36,39,66,60,40,28,51,33,48,42,45,3,44,44,42,7,41,51,52,22,51,53,51,47,58,72,71,48,68,55,56,68,72,67,72,99,126,83,58,90,81,62,53,64,66,58,54,51,52,50,51,52,50,50,53,52,52,52,52,50,53,52,52,50,40,43,69,35,77,28,69,13,51,21,79,91,63,32,24,38,20,30,18,25,40,74,46,48,62,79,45,57,47,50,40,60,88,53,57,46,74,90,38,39,66,60,41,28,52,34,49,43,44,4,43,43,42,6,42,51,53,22,52,53,50,47,58,70,70,48,67,55,57,68,72,65,72,100

Secondary structure (DSSP, 8-state):
---TTS-HHHHHHHHHHHHHHHHHHHHHHHH-EEEEEEGGGTEEEEEETT--EEEEEE-GGG--TT-HHHHHHHHHHHHHHHHHHHHHHHHHHS--TTTTT-/---TTS-HHHHHHHHHHHHHHHHHHHHHHHH-EEEEEEGGGTEEEEEETT--EEEEEE-GGG--TT-HHHHHHHHHHHHHHHHHHHHHHHHHHS--TTTTT-

InterPro domains:
  IPR004401 Nucleoid-associated protein YbaB/EbfC [MF_00274] (6-98)
  IPR004401 Nucleoid-associated protein YbaB/EbfC [PF02575] (13-97)
  IPR004401 Nucleoid-associated protein YbaB/EbfC [PIRSF004555] (5-96)
  IPR004401 Nucleoid-associated protein YbaB/EbfC [PTHR33449] (7-97)
  IPR004401 Nucleoid-associated protein YbaB/EbfC [TIGR00103] (2-92)
  IPR036894 Nucleoid-associated protein YbaB-like domain superfamily [G3DSA:3.30.1310.10] (4-102)
  IPR036894 Nucleoid-associated protein YbaB-like domain superfamily [SSF82607] (8-97)

Nearest PDB structures (foldseek):
  1ybx-assembly1_A  TM=8.973E-01  e=1.686E-06  Acetivibrio thermocellus
  5yrx-assembly1_A-2  TM=9.244E-01  e=3.931E-06  Mycobacterium tuberculosis H37Rv
  1j8b-assembly1_A-2  TM=9.032E-01  e=9.164E-06  Haemophilus influenzae Rd KW20
  1pug-assembly1_A  TM=7.979E-01  e=1.354E-05  Escherichia coli
  7aor-assembly1_an  TM=7.390E-01  e=7.672E-04  Trypanosoma cruzi strain CL Brener

Foldseek 3Di:
DPDPPPPPVVVVVVVVVVVVVLVVLVVVQQADKFWFFFPVRQKIWIAGLVLHTDDIDHHPVLDDPVCPVSSVVRHVRGSVRRNVVSVVVVPVSDPPVVVVVD/DPDPPDPPVVVVVVVVVVVVVLVVLVVVQQADKFWFFFPVRQKIWIAGLVLHTDDIDHHPVLDDPVCPVSSVVRHVRGSVRRNVVSVVVVPVSDPPVVVVVD